Protein AF-A0A8S3X747-F1 (afdb_monomer_lite)

Organism: Parnassius apollo (NCBI:txid110799)

Foldseek 3Di:
DKEKEKEKQFAPVLFDPCLLVVLLVQLCVLLVHDSVPYHYHYDYNDQDADPNHRPAIAMEMEIEDADSCDPVSVVSSLVVVQVSCCPRRNHHSSRYHYHYHHDHQQVDDDPRHRRDDPDPDDDDDDDDDDDDDDDDDDDDDDDDDDDDPPPPDDDDPPPDQPQQRPAEEADAQDADADQDLCPCQNNQNHQEDAHAHYAHAAQDANSCQSHLNHAEYHHAHYAHAEYAPRSCHNPNNHNYDHHHNYNHDDDPRCPVVVVVVD

Structure (mmCIF, N/CA/C/O backbone):
data_AF-A0A8S3X747-F1
#
_entry.id   AF-A0A8S3X747-F1
#
loop_
_atom_site.group_PDB
_atom_site.id
_atom_site.type_symbol
_atom_site.label_atom_id
_atom_site.label_alt_id
_atom_site.label_comp_id
_atom_site.label_asym_id
_atom_site.label_entity_id
_atom_site.label_seq_id
_atom_site.pdbx_PDB_ins_code
_atom_site.Cartn_x
_atom_site.Cartn_y
_atom_site.Cartn_z
_atom_site.occupancy
_atom_site.B_iso_or_equiv
_atom_site.auth_seq_id
_atom_site.auth_comp_id
_atom_site.auth_asym_id
_atom_site.auth_atom_id
_atom_site.pdbx_PDB_model_num
ATOM 1 N N . MET A 1 1 ? 8.754 0.487 19.018 1.00 76.44 1 MET A N 1
ATOM 2 C CA . MET A 1 1 ? 7.842 1.566 18.594 1.00 76.44 1 MET A CA 1
ATOM 3 C C . MET A 1 1 ? 6.935 1.040 17.487 1.00 76.44 1 MET A C 1
ATOM 5 O O . MET A 1 1 ? 7.354 1.070 16.338 1.00 76.44 1 MET A O 1
ATOM 9 N N . PRO A 1 2 ? 5.777 0.450 17.819 1.00 90.44 2 PRO A N 1
ATOM 10 C CA . PRO A 1 2 ? 4.816 -0.006 16.817 1.00 90.44 2 PRO A CA 1
ATOM 11 C C . PRO A 1 2 ? 3.925 1.146 16.341 1.00 90.44 2 PRO A C 1
ATOM 13 O O . PRO A 1 2 ? 3.394 1.887 17.167 1.00 90.44 2 PRO A O 1
ATOM 16 N N . CYS A 1 3 ? 3.750 1.284 15.033 1.00 92.56 3 CYS A N 1
ATOM 17 C CA . CYS A 1 3 ? 2.867 2.262 14.413 1.00 92.56 3 CYS A CA 1
ATOM 18 C C . CYS A 1 3 ? 1.900 1.544 13.469 1.00 92.56 3 CYS A C 1
ATOM 20 O O . CYS A 1 3 ? 2.319 0.985 12.455 1.00 92.56 3 CYS A O 1
ATOM 22 N N . LEU A 1 4 ? 0.616 1.546 13.816 1.00 95.19 4 LEU A N 1
ATOM 23 C CA . LEU A 1 4 ? -0.458 1.033 12.978 1.00 95.19 4 LEU A CA 1
ATOM 24 C C . LEU A 1 4 ? -1.152 2.204 12.279 1.00 95.19 4 LEU A C 1
ATOM 26 O O . LEU A 1 4 ? -1.645 3.120 12.933 1.00 95.19 4 LEU A O 1
ATOM 30 N N . LYS A 1 5 ? -1.222 2.171 10.951 1.00 94.94 5 LYS A N 1
ATOM 31 C CA . LYS A 1 5 ? -2.007 3.128 10.160 1.00 94.94 5 LYS A CA 1
ATOM 32 C C . LYS A 1 5 ? -3.081 2.355 9.421 1.00 94.94 5 LYS A C 1
ATOM 34 O O . LYS A 1 5 ? -2.746 1.403 8.728 1.00 94.94 5 LYS A O 1
ATOM 39 N N . ILE A 1 6 ? -4.337 2.754 9.565 1.00 95.44 6 ILE A N 1
ATOM 40 C CA . ILE A 1 6 ? -5.499 2.146 8.918 1.00 95.44 6 ILE A CA 1
ATOM 41 C C . ILE A 1 6 ? -6.175 3.219 8.072 1.00 95.44 6 ILE A C 1
ATOM 43 O O . ILE A 1 6 ? -6.507 4.298 8.562 1.00 95.44 6 ILE A O 1
ATOM 47 N N . LEU A 1 7 ? -6.401 2.913 6.804 1.00 93.81 7 LEU A N 1
ATOM 48 C CA . LEU A 1 7 ? -7.195 3.713 5.883 1.00 93.81 7 LEU A CA 1
ATOM 49 C C . LEU A 1 7 ? -8.417 2.885 5.511 1.00 93.81 7 LEU A C 1
ATOM 51 O O . LEU A 1 7 ? -8.269 1.731 5.116 1.00 93.81 7 LEU A O 1
ATOM 55 N N . THR A 1 8 ? -9.609 3.452 5.638 1.00 95.31 8 THR A N 1
ATOM 56 C CA . THR A 1 8 ? -10.861 2.760 5.326 1.00 95.31 8 THR A CA 1
ATOM 57 C C . THR A 1 8 ? -11.831 3.685 4.603 1.00 95.31 8 THR A C 1
ATOM 59 O O . THR A 1 8 ? -11.863 4.889 4.865 1.00 95.31 8 THR A O 1
ATOM 62 N N . ASN A 1 9 ? -12.621 3.129 3.684 1.00 92.50 9 ASN A N 1
ATOM 63 C CA . ASN A 1 9 ? -13.738 3.848 3.064 1.00 92.50 9 ASN A CA 1
ATOM 64 C C . ASN A 1 9 ? -14.964 3.954 3.989 1.00 92.50 9 ASN A C 1
ATOM 66 O O . ASN A 1 9 ? -15.927 4.635 3.644 1.00 92.50 9 ASN A O 1
ATOM 70 N N . ILE A 1 10 ? -14.920 3.322 5.166 1.00 95.81 10 ILE A N 1
ATOM 71 C CA . ILE A 1 10 ? -15.946 3.472 6.199 1.00 95.81 10 ILE A CA 1
ATOM 72 C C . ILE A 1 10 ? -16.010 4.937 6.668 1.00 95.81 10 ILE A C 1
ATOM 74 O O . ILE A 1 10 ? -14.960 5.528 6.956 1.00 95.81 10 ILE A O 1
ATOM 78 N N . PRO A 1 11 ? -17.212 5.535 6.777 1.00 94.19 11 PRO A N 1
ATOM 79 C CA . PRO A 1 11 ? -17.365 6.895 7.277 1.00 94.19 11 PRO A CA 1
ATOM 80 C C . PRO A 1 11 ? -16.807 7.062 8.686 1.00 94.19 11 PRO A C 1
ATOM 82 O O . PRO A 1 11 ? -17.045 6.217 9.550 1.00 94.19 11 PRO A O 1
ATOM 85 N N . LYS A 1 12 ? -16.131 8.182 8.973 1.00 93.56 12 LYS A N 1
ATOM 86 C CA . LYS A 1 12 ? -15.576 8.438 10.319 1.00 93.56 12 LYS A CA 1
ATOM 87 C C . LYS A 1 12 ? -16.621 8.369 11.432 1.00 93.56 12 LYS A C 1
ATOM 89 O O . LYS A 1 12 ? -16.283 7.994 12.547 1.00 93.56 12 LYS A O 1
ATOM 94 N N . SER A 1 13 ? -17.876 8.705 11.137 1.00 94.25 13 SER A N 1
ATOM 95 C CA . SER A 1 13 ? -18.991 8.622 12.089 1.00 94.25 13 SER A CA 1
ATOM 96 C C . SER A 1 13 ? -19.340 7.192 12.515 1.00 94.25 13 SER A C 1
ATOM 98 O O . SER A 1 13 ? -19.932 7.016 13.575 1.00 94.25 13 SER A O 1
ATOM 100 N N . GLN A 1 14 ? -18.979 6.187 11.713 1.00 95.69 14 GLN A N 1
ATOM 101 C CA . GLN A 1 14 ? -19.216 4.769 11.997 1.00 95.69 14 GLN A CA 1
ATOM 102 C C . GLN A 1 14 ? -18.034 4.103 12.711 1.00 95.69 14 GLN A C 1
ATOM 104 O O . GLN A 1 14 ? -18.151 2.962 13.144 1.00 95.69 14 GLN A O 1
ATOM 109 N N . ILE A 1 15 ? -16.900 4.796 12.846 1.00 96.56 15 ILE A N 1
ATOM 110 C CA . ILE A 1 15 ? -15.728 4.275 13.551 1.00 96.56 15 ILE A CA 1
ATOM 111 C C . ILE A 1 15 ? -15.918 4.529 15.057 1.00 96.56 15 ILE A C 1
ATOM 113 O O . ILE A 1 15 ? -16.051 5.691 15.457 1.00 96.56 15 ILE A O 1
ATOM 117 N N . PRO A 1 16 ? -15.920 3.487 15.910 1.00 96.31 16 PRO A N 1
ATOM 118 C CA . PRO A 1 16 ? -16.062 3.654 17.354 1.00 96.31 16 P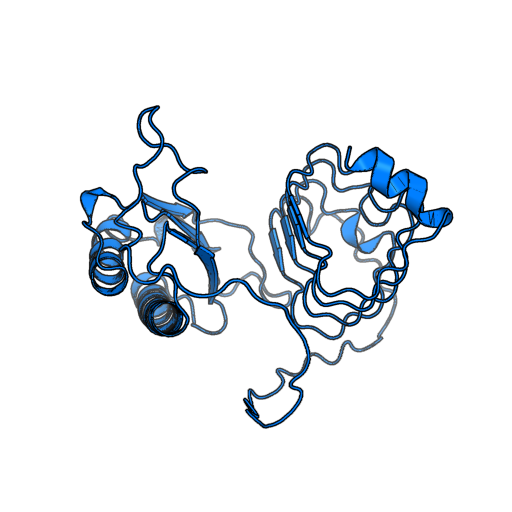RO A CA 1
ATOM 119 C C . PRO A 1 16 ? -14.976 4.558 17.950 1.00 96.31 16 PRO A C 1
ATOM 121 O O . PRO A 1 16 ? -13.809 4.497 17.562 1.00 96.31 16 PRO A O 1
ATOM 124 N N . ARG A 1 17 ? -15.337 5.387 18.939 1.00 93.50 17 ARG A N 1
ATOM 125 C CA . ARG A 1 17 ? -14.368 6.286 19.600 1.00 93.50 17 ARG A CA 1
ATOM 126 C C . ARG A 1 17 ? -13.295 5.522 20.379 1.00 93.50 17 ARG A C 1
ATOM 128 O O . ARG A 1 17 ? -12.169 5.991 20.460 1.00 93.50 17 ARG A O 1
ATOM 135 N N . ASP A 1 18 ? -13.648 4.350 20.898 1.00 95.44 18 ASP A N 1
ATOM 136 C CA . ASP A 1 18 ? -12.782 3.437 21.650 1.00 95.44 18 ASP A CA 1
ATOM 137 C C . ASP A 1 18 ? -12.061 2.413 20.750 1.00 95.44 18 ASP A C 1
ATOM 139 O O . ASP A 1 18 ? -11.434 1.474 21.240 1.00 95.44 18 ASP A O 1
ATOM 143 N N . PHE A 1 19 ? -12.129 2.574 19.421 1.00 95.75 19 PHE A N 1
ATOM 144 C CA . PHE A 1 19 ? -11.535 1.644 18.456 1.00 95.75 19 PHE A CA 1
ATOM 145 C C . PHE A 1 19 ? -10.038 1.422 18.715 1.00 95.75 19 PHE A C 1
ATOM 147 O O . PHE A 1 19 ? -9.549 0.291 18.697 1.00 95.75 19 PHE A O 1
ATOM 154 N N . VAL A 1 20 ? -9.306 2.506 18.988 1.00 93.44 20 VAL A N 1
ATOM 155 C CA . VAL A 1 20 ? -7.865 2.450 19.266 1.00 93.44 20 VAL A CA 1
ATOM 156 C C . VAL A 1 20 ? -7.581 1.771 20.609 1.00 93.44 20 VAL A C 1
ATOM 158 O O . VAL A 1 20 ? -6.669 0.949 20.695 1.00 93.44 20 VAL A O 1
ATOM 161 N N . ASP A 1 21 ? -8.395 2.051 21.626 1.00 92.94 21 ASP A N 1
ATOM 162 C CA . ASP A 1 21 ? -8.243 1.477 22.966 1.00 92.94 21 ASP A CA 1
ATOM 163 C C . ASP A 1 21 ? -8.464 -0.042 22.964 1.00 92.94 21 ASP A C 1
ATOM 165 O O . ASP A 1 21 ? -7.835 -0.768 23.729 1.00 92.94 21 ASP A O 1
ATOM 169 N N . LYS A 1 22 ? -9.304 -0.548 22.053 1.00 95.62 22 LYS A N 1
ATOM 170 C CA . LYS A 1 22 ? -9.536 -1.988 21.877 1.00 95.62 22 LYS A CA 1
ATOM 171 C C . LYS A 1 22 ? -8.450 -2.689 21.058 1.00 95.62 22 LYS A C 1
ATOM 173 O O . LYS A 1 22 ? -8.128 -3.844 21.339 1.00 95.62 22 LYS A O 1
ATOM 178 N N . ILE A 1 23 ? -7.890 -2.031 20.038 1.00 95.50 23 ILE A N 1
ATOM 179 C CA . ILE A 1 23 ? -6.948 -2.676 19.106 1.00 95.50 23 ILE A CA 1
ATOM 180 C C . ILE A 1 23 ? -5.517 -2.746 19.654 1.00 95.50 23 ILE A C 1
ATOM 182 O O . ILE A 1 23 ? -4.780 -3.688 19.355 1.00 95.50 23 ILE A O 1
ATOM 186 N N . ILE A 1 24 ? -5.110 -1.765 20.469 1.00 94.25 24 ILE A N 1
ATOM 187 C CA . ILE A 1 24 ? -3.753 -1.699 21.027 1.00 94.25 24 ILE A CA 1
ATOM 188 C C . ILE A 1 24 ? -3.434 -2.915 21.917 1.00 94.25 24 ILE A C 1
ATOM 190 O O . ILE A 1 24 ? -2.390 -3.527 21.674 1.00 94.25 24 ILE A O 1
ATOM 194 N N . PRO A 1 25 ? -4.292 -3.338 22.869 1.00 94.56 25 PRO A N 1
ATOM 195 C CA . PRO A 1 25 ? -4.022 -4.508 23.709 1.00 94.56 25 PRO A CA 1
ATOM 196 C C . PRO A 1 25 ? -3.824 -5.805 22.909 1.00 94.56 25 PRO A C 1
ATOM 198 O O . PRO A 1 25 ? -2.932 -6.602 23.219 1.00 94.56 25 PRO A O 1
ATOM 201 N N . LEU A 1 26 ? -4.601 -5.996 21.832 1.00 94.19 26 LEU A N 1
ATOM 202 C CA . LEU A 1 26 ? -4.471 -7.150 20.931 1.00 94.19 26 LEU A CA 1
ATOM 203 C C . LEU A 1 26 ? -3.070 -7.202 20.310 1.00 94.19 26 LEU A C 1
ATOM 205 O O . LEU A 1 26 ? -2.392 -8.232 20.353 1.00 94.19 26 LEU A O 1
ATOM 209 N N . LEU A 1 27 ? -2.597 -6.071 19.783 1.00 93.69 27 LEU A N 1
ATOM 210 C CA . LEU A 1 27 ? -1.287 -5.988 19.141 1.00 93.69 27 LEU A CA 1
ATOM 211 C C . LEU A 1 27 ? -0.128 -6.006 20.138 1.00 93.69 27 LEU A C 1
ATOM 213 O O . LEU A 1 27 ? 0.913 -6.599 19.848 1.00 93.69 27 LEU A O 1
ATOM 217 N N . ALA A 1 28 ? -0.291 -5.388 21.307 1.00 93.25 28 ALA A N 1
ATOM 218 C CA . ALA A 1 28 ? 0.708 -5.360 22.372 1.00 93.25 28 ALA A CA 1
ATOM 219 C C . ALA A 1 28 ? 1.074 -6.769 22.843 1.00 93.25 28 ALA A C 1
ATOM 221 O O . ALA A 1 28 ? 2.261 -7.082 22.990 1.00 93.25 28 ALA A O 1
ATOM 222 N N . LYS A 1 29 ? 0.068 -7.643 22.973 1.00 93.06 29 LYS A N 1
ATOM 223 C CA . LYS A 1 29 ? 0.251 -9.051 23.331 1.00 93.06 29 LYS A CA 1
ATOM 224 C C . LYS A 1 29 ? 1.087 -9.809 22.299 1.00 93.06 29 LYS A C 1
ATOM 226 O O . LYS A 1 29 ? 2.018 -10.518 22.678 1.00 93.06 29 LYS A O 1
ATOM 231 N N . VAL A 1 30 ? 0.789 -9.653 21.006 1.00 90.44 30 VAL A N 1
ATOM 232 C CA . VAL A 1 30 ? 1.485 -10.399 19.941 1.00 90.44 30 VAL A CA 1
ATOM 233 C C . VAL A 1 30 ? 2.892 -9.854 19.697 1.00 90.44 30 VAL A C 1
ATOM 235 O O . VAL A 1 30 ? 3.848 -10.620 19.608 1.00 90.44 30 VAL A O 1
ATOM 238 N N . LEU A 1 31 ? 3.045 -8.529 19.661 1.00 89.88 31 LEU A N 1
ATOM 239 C CA . LEU A 1 31 ? 4.336 -7.874 19.445 1.00 89.88 31 LEU A CA 1
ATOM 240 C C . LEU A 1 31 ? 5.233 -7.868 20.686 1.00 89.88 31 LEU A C 1
ATOM 242 O O . LEU A 1 31 ? 6.380 -7.428 20.577 1.00 89.88 31 LEU A O 1
ATOM 246 N N . LYS A 1 32 ? 4.731 -8.312 21.847 1.00 93.06 32 LYS A N 1
ATOM 247 C CA . LYS A 1 32 ? 5.435 -8.308 23.141 1.00 93.06 32 LYS A CA 1
ATOM 248 C C . LYS A 1 32 ? 6.021 -6.929 23.462 1.00 93.06 32 LYS A C 1
ATOM 250 O O . LYS A 1 32 ? 7.197 -6.796 23.799 1.00 93.06 32 LYS A O 1
ATOM 255 N N . LYS A 1 33 ? 5.214 -5.882 23.279 1.00 89.00 33 LYS A N 1
ATOM 256 C CA . LYS A 1 33 ? 5.615 -4.479 23.469 1.00 89.00 33 LYS A CA 1
ATOM 257 C C . LYS A 1 33 ? 4.607 -3.766 24.366 1.00 89.00 33 LYS A C 1
ATOM 259 O O . LYS A 1 33 ? 3.420 -4.053 24.261 1.00 89.00 33 LYS A O 1
ATOM 264 N N . PRO A 1 34 ? 5.054 -2.830 25.218 1.00 87.31 34 PRO A N 1
ATOM 265 C CA . PRO A 1 34 ? 4.155 -2.116 26.116 1.00 87.31 34 PRO A CA 1
ATOM 266 C C . PRO A 1 34 ? 3.200 -1.209 25.329 1.00 87.31 34 PRO A C 1
ATOM 268 O O . PRO A 1 34 ? 3.610 -0.541 24.374 1.00 87.31 34 PRO A O 1
ATOM 271 N N . GLU A 1 35 ? 1.937 -1.171 25.754 1.00 90.50 35 GLU A N 1
ATOM 272 C CA . GLU A 1 35 ? 0.839 -0.455 25.084 1.00 90.50 35 GLU A CA 1
ATOM 273 C C . GLU A 1 35 ? 1.135 1.040 24.904 1.00 90.50 35 GLU A C 1
ATOM 275 O O . GLU A 1 35 ? 0.943 1.595 23.826 1.00 90.50 35 GLU A O 1
ATOM 280 N N . ASN A 1 36 ? 1.752 1.677 25.902 1.00 84.25 36 ASN A N 1
ATOM 281 C CA . ASN A 1 36 ? 2.133 3.095 25.864 1.00 84.25 36 ASN A CA 1
ATOM 282 C C . ASN A 1 36 ? 3.207 3.454 24.806 1.00 84.25 36 ASN A C 1
ATOM 284 O O . ASN A 1 36 ? 3.582 4.623 24.652 1.00 84.25 36 ASN A O 1
ATOM 288 N N . LYS A 1 37 ? 3.759 2.470 24.084 1.00 82.94 37 LYS A N 1
ATOM 289 C CA . LYS A 1 37 ? 4.686 2.689 22.962 1.00 82.94 37 LYS A CA 1
ATOM 290 C C . LYS A 1 37 ? 4.016 2.567 21.596 1.00 82.94 37 LYS A C 1
ATOM 292 O O . LYS A 1 37 ? 4.715 2.808 20.608 1.00 82.94 37 LYS A O 1
ATOM 297 N N . PHE A 1 38 ? 2.737 2.204 21.540 1.00 88.56 38 PHE A N 1
ATOM 298 C CA . PHE A 1 38 ? 1.975 2.112 20.304 1.00 88.56 38 PHE A CA 1
ATOM 299 C C . PHE A 1 38 ? 1.500 3.482 19.836 1.00 88.56 38 PHE A C 1
ATOM 301 O O . PHE A 1 38 ? 1.099 4.331 20.628 1.00 88.56 38 PHE A O 1
ATOM 308 N N . THR A 1 39 ? 1.509 3.656 18.522 1.00 87.88 39 THR A N 1
ATOM 309 C CA . THR A 1 39 ? 0.773 4.712 17.838 1.00 87.88 39 THR A CA 1
ATOM 310 C C . THR A 1 39 ? -0.202 4.033 16.889 1.00 87.88 39 THR A C 1
ATOM 312 O O . THR A 1 39 ? 0.195 3.162 16.118 1.00 87.88 39 THR A O 1
ATOM 315 N N . CYS A 1 40 ? -1.471 4.421 16.933 1.00 93.12 40 CYS A N 1
ATOM 316 C CA . CYS A 1 40 ? -2.475 3.951 15.991 1.00 93.12 40 CYS A CA 1
ATOM 317 C C . CYS A 1 40 ? -3.179 5.155 15.374 1.00 93.12 40 CYS A C 1
ATOM 319 O O . CYS A 1 40 ? -3.608 6.058 16.089 1.00 93.12 40 CYS A O 1
ATOM 321 N N . VAL A 1 41 ? -3.299 5.165 14.051 1.00 91.25 41 VAL A N 1
ATOM 322 C CA . VAL A 1 41 ? -4.053 6.173 13.307 1.00 91.25 41 VAL A CA 1
ATOM 323 C C . VAL A 1 41 ? -5.042 5.447 12.418 1.00 91.25 41 VAL A C 1
ATOM 325 O O . VAL A 1 41 ? -4.639 4.637 11.589 1.00 91.25 41 VAL A O 1
ATOM 328 N N . ILE A 1 42 ? -6.326 5.762 12.559 1.00 94.81 42 ILE A N 1
ATOM 329 C CA . ILE A 1 42 ? -7.369 5.301 11.646 1.00 94.81 42 ILE A CA 1
ATOM 330 C C . ILE A 1 42 ? -7.983 6.500 10.925 1.00 94.81 42 ILE A C 1
ATOM 332 O O . ILE A 1 42 ? -8.367 7.489 11.544 1.00 94.81 42 ILE A O 1
ATOM 336 N N . SER A 1 43 ? -8.043 6.424 9.598 1.00 93.38 43 SER A N 1
ATOM 337 C CA . SER A 1 43 ? -8.674 7.427 8.743 1.00 93.38 43 SER A CA 1
ATOM 338 C C . SER A 1 43 ? -9.864 6.804 8.027 1.00 93.38 43 SER A C 1
ATOM 340 O O . SER A 1 43 ? -9.686 5.970 7.140 1.00 93.38 43 SER A O 1
ATOM 342 N N . GLY A 1 44 ? -11.069 7.213 8.421 1.00 92.62 44 GLY A N 1
ATOM 343 C CA . GLY A 1 44 ? -12.289 6.960 7.656 1.00 92.62 44 GLY A CA 1
ATOM 344 C C . GLY A 1 44 ? -12.465 7.936 6.494 1.00 92.62 44 GLY A C 1
ATOM 345 O O . GLY A 1 44 ? -11.656 8.852 6.316 1.00 92.62 44 GLY A O 1
ATOM 346 N N . ASP A 1 45 ? -13.541 7.742 5.733 1.00 91.25 45 ASP A N 1
ATOM 347 C CA . ASP A 1 45 ? -13.894 8.526 4.540 1.00 91.25 45 ASP A CA 1
ATOM 348 C C . ASP A 1 45 ? -12.803 8.507 3.449 1.00 91.25 45 ASP A C 1
ATOM 350 O O . ASP A 1 45 ? -12.677 9.434 2.643 1.00 91.25 45 ASP A O 1
ATOM 354 N N . CYS A 1 46 ? -11.968 7.464 3.423 1.00 88.12 46 CYS A N 1
ATOM 355 C CA . CYS A 1 46 ? -10.933 7.332 2.408 1.00 88.12 46 CYS A CA 1
ATOM 356 C C . CYS A 1 46 ? -11.532 6.844 1.084 1.00 88.12 46 CYS A C 1
ATOM 358 O O . CYS A 1 46 ? -12.337 5.917 1.043 1.00 88.12 46 CYS A O 1
ATOM 360 N N . TYR A 1 47 ? -11.061 7.404 -0.028 1.00 84.19 47 TYR A N 1
ATOM 361 C CA . TYR A 1 47 ? -11.366 6.865 -1.352 1.00 84.19 47 TYR A CA 1
ATOM 362 C C . TYR A 1 47 ? -10.505 5.627 -1.607 1.00 84.19 47 TYR A C 1
ATOM 364 O O . TYR A 1 47 ? -9.349 5.743 -2.013 1.00 84.19 47 TYR A O 1
ATOM 372 N N . ILE A 1 48 ? -11.070 4.449 -1.341 1.00 82.50 48 ILE A N 1
ATOM 373 C CA . ILE A 1 48 ? -10.425 3.151 -1.555 1.00 82.50 48 ILE A CA 1
ATOM 374 C C . ILE A 1 48 ? -11.318 2.307 -2.463 1.00 82.50 48 ILE A C 1
ATOM 376 O O . ILE A 1 48 ? -12.538 2.287 -2.309 1.00 82.50 48 ILE A O 1
ATOM 380 N N . SER A 1 49 ? -10.703 1.620 -3.421 1.00 79.00 49 SER A N 1
ATOM 381 C CA . SER A 1 49 ? -11.366 0.670 -4.309 1.00 79.00 49 SER A CA 1
ATOM 382 C C . SER A 1 49 ? -10.637 -0.665 -4.243 1.00 79.00 49 SER A C 1
ATOM 384 O O . SER A 1 49 ? -9.408 -0.707 -4.264 1.00 79.00 49 SER A O 1
ATOM 386 N N . PHE A 1 50 ? -11.403 -1.746 -4.149 1.00 77.75 50 PHE A N 1
ATOM 387 C CA . PHE A 1 50 ? -10.903 -3.115 -4.188 1.00 77.75 50 PHE A CA 1
ATOM 388 C C . PHE A 1 50 ? -11.445 -3.761 -5.454 1.00 77.75 50 PHE A C 1
ATOM 390 O O . PHE A 1 50 ? -12.661 -3.863 -5.611 1.00 77.75 50 PHE A O 1
ATOM 397 N N . ALA A 1 51 ? -10.547 -4.169 -6.355 1.00 76.69 51 ALA A N 1
ATOM 398 C CA . ALA A 1 51 ? -10.905 -4.753 -7.650 1.00 76.69 51 ALA A CA 1
ATOM 399 C C . ALA A 1 51 ? -11.909 -3.899 -8.463 1.00 76.69 51 ALA A C 1
ATOM 401 O O . ALA A 1 51 ? -12.814 -4.429 -9.098 1.00 76.69 51 ALA A O 1
ATOM 402 N N . GLY A 1 52 ? -11.776 -2.568 -8.415 1.00 74.88 52 GLY A N 1
ATOM 403 C CA . GLY A 1 52 ? -12.669 -1.637 -9.118 1.00 74.88 52 GLY A CA 1
ATOM 404 C C . GLY A 1 52 ? -13.942 -1.261 -8.350 1.00 74.88 52 GLY A C 1
ATOM 405 O O . GLY A 1 52 ? -14.580 -0.275 -8.706 1.00 74.88 52 GLY A O 1
ATOM 406 N N . GLU A 1 53 ? -14.264 -1.945 -7.249 1.00 82.25 53 GLU A N 1
ATOM 407 C CA . GLU A 1 53 ? -15.454 -1.690 -6.433 1.00 82.25 53 GLU A CA 1
ATOM 408 C C . GLU A 1 53 ? -15.128 -0.882 -5.163 1.00 82.25 53 GLU A C 1
ATOM 410 O O . GLU A 1 53 ? -14.343 -1.317 -4.311 1.00 82.25 53 GLU A O 1
ATOM 415 N N . SER A 1 54 ? -15.776 0.274 -4.995 1.00 80.00 54 SER A N 1
ATOM 416 C CA . SER A 1 54 ? -15.495 1.240 -3.919 1.00 80.00 54 SER A CA 1
ATOM 417 C C . SER A 1 54 ? -16.619 1.423 -2.897 1.00 80.00 54 SER A C 1
ATOM 419 O O . SER A 1 54 ? -16.373 2.023 -1.849 1.00 80.00 54 SER A O 1
ATOM 421 N N . LYS A 1 55 ? -17.834 0.911 -3.148 1.00 85.81 55 LYS A N 1
ATOM 422 C CA . LYS A 1 55 ? -18.978 1.105 -2.237 1.00 85.81 55 LYS A CA 1
ATOM 423 C C . LYS A 1 55 ? -18.954 0.155 -1.047 1.00 85.81 55 LYS A C 1
ATOM 425 O O . LYS A 1 55 ? -19.407 0.510 0.034 1.00 85.81 55 LYS A O 1
ATOM 430 N N . SER A 1 56 ? -18.445 -1.058 -1.246 1.00 91.62 56 SER A N 1
ATOM 431 C CA . SER A 1 56 ? -18.383 -2.060 -0.180 1.00 91.62 56 SER A CA 1
ATOM 432 C C . SER A 1 56 ? -17.268 -1.733 0.826 1.00 91.62 56 SER A C 1
ATOM 434 O O . SER A 1 56 ? -16.182 -1.332 0.384 1.00 91.62 56 SER A O 1
ATOM 436 N N . PRO A 1 57 ? -17.481 -1.951 2.140 1.00 94.62 57 PRO A N 1
ATOM 437 C CA . PRO A 1 57 ? -16.469 -1.777 3.181 1.00 94.62 57 PRO A CA 1
ATOM 438 C C . PRO A 1 57 ? -15.118 -2.374 2.801 1.00 94.62 57 PRO A C 1
ATOM 440 O O . PRO A 1 57 ? -15.031 -3.524 2.371 1.00 94.62 57 PRO A O 1
ATOM 443 N N . GLY A 1 58 ? -14.061 -1.584 2.923 1.00 93.00 58 GLY A N 1
ATOM 444 C CA . GLY A 1 58 ? -12.711 -2.005 2.596 1.00 93.00 58 GLY A CA 1
ATOM 445 C C . GLY A 1 58 ? -11.681 -1.156 3.317 1.00 93.00 58 GLY A C 1
ATOM 446 O O . GLY A 1 58 ? -11.849 0.056 3.467 1.00 93.00 58 GLY A O 1
ATOM 447 N N . ALA A 1 59 ? -10.599 -1.794 3.753 1.00 93.75 59 ALA A N 1
ATOM 448 C CA . ALA A 1 59 ? -9.543 -1.113 4.480 1.00 93.75 59 ALA A CA 1
ATOM 449 C C . ALA A 1 59 ? -8.148 -1.615 4.113 1.00 93.75 59 ALA A C 1
ATOM 451 O O . ALA A 1 59 ? -7.916 -2.791 3.844 1.00 93.75 59 ALA A O 1
ATOM 452 N N . THR A 1 60 ? -7.183 -0.708 4.147 1.00 93.44 60 THR A N 1
ATOM 453 C CA . THR A 1 60 ? -5.763 -1.031 4.028 1.00 93.44 60 THR A CA 1
ATOM 454 C C . THR A 1 60 ? -5.058 -0.590 5.294 1.00 93.44 60 THR A C 1
ATOM 456 O O . THR A 1 60 ? -5.294 0.519 5.775 1.00 93.44 60 THR A O 1
ATOM 459 N N . ALA A 1 61 ? -4.172 -1.422 5.817 1.00 93.44 61 ALA A N 1
ATOM 460 C CA . ALA A 1 61 ? -3.402 -1.135 7.006 1.00 93.44 61 ALA A CA 1
ATOM 461 C C . ALA A 1 61 ? -1.904 -1.351 6.781 1.00 93.44 61 ALA A C 1
ATOM 463 O O . ALA A 1 61 ? -1.475 -2.256 6.063 1.00 93.44 61 ALA A O 1
ATOM 464 N N . THR A 1 62 ? -1.094 -0.532 7.443 1.00 92.31 62 THR A N 1
ATOM 465 C CA . THR A 1 62 ? 0.353 -0.724 7.547 1.00 92.31 62 THR A CA 1
ATOM 466 C C . THR A 1 62 ? 0.743 -0.819 9.009 1.00 92.31 62 THR A C 1
ATOM 468 O O . THR A 1 62 ? 0.404 0.078 9.784 1.00 92.31 62 THR A O 1
ATOM 471 N N . LEU A 1 63 ? 1.479 -1.867 9.372 1.00 91.19 63 LEU A N 1
ATOM 472 C CA . LEU A 1 63 ? 2.066 -2.024 10.695 1.00 91.19 63 LEU A CA 1
ATOM 473 C C . LEU A 1 63 ? 3.587 -1.916 10.604 1.00 91.19 63 LEU A C 1
ATOM 475 O O . LEU A 1 63 ? 4.262 -2.797 10.076 1.00 91.19 63 LEU A O 1
ATOM 479 N N . GLU A 1 64 ? 4.113 -0.824 11.137 1.00 89.75 64 GLU A N 1
ATOM 480 C CA . GLU A 1 64 ? 5.540 -0.544 11.250 1.00 89.75 64 GLU A CA 1
ATOM 481 C C . GLU A 1 64 ? 6.008 -0.886 12.668 1.00 89.75 64 GLU A C 1
ATOM 483 O O . GLU A 1 64 ? 5.368 -0.491 13.641 1.00 89.75 64 GLU A O 1
ATOM 488 N N . SER A 1 65 ? 7.106 -1.620 12.831 1.00 87.00 65 SER A N 1
A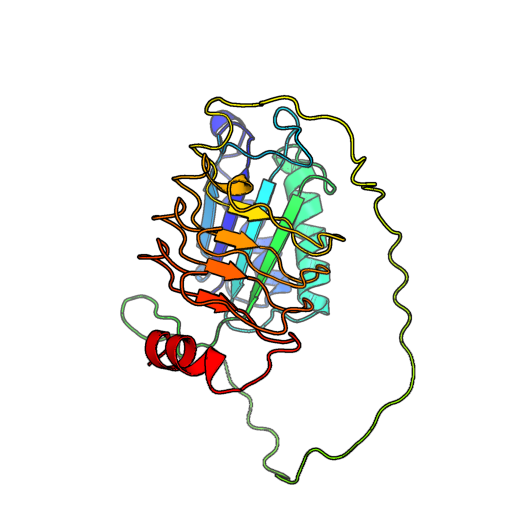TOM 489 C CA . SER A 1 65 ? 7.621 -1.966 14.161 1.00 87.00 65 SER A CA 1
ATOM 490 C C . SER A 1 65 ? 9.114 -2.254 14.109 1.00 87.00 65 SER A C 1
ATOM 492 O O . SER A 1 65 ? 9.592 -2.820 13.140 1.00 87.00 65 SER A O 1
ATOM 494 N N . ILE A 1 66 ? 9.847 -1.891 15.163 1.00 82.12 66 ILE A N 1
ATOM 495 C CA . ILE A 1 66 ? 11.262 -2.274 15.313 1.00 82.12 66 ILE A CA 1
ATOM 496 C C . ILE A 1 66 ? 11.334 -3.694 15.873 1.00 82.12 66 ILE A C 1
ATOM 498 O O . ILE A 1 66 ? 11.104 -3.854 17.077 1.00 82.12 66 ILE A O 1
ATOM 502 N N . GLY A 1 67 ? 11.593 -4.700 15.043 1.00 80.25 67 GLY A N 1
ATOM 503 C CA . GLY A 1 67 ? 11.609 -6.107 15.436 1.00 80.25 67 GLY A CA 1
ATOM 504 C C . GLY A 1 67 ? 10.233 -6.663 15.826 1.00 80.25 67 GLY A C 1
ATOM 505 O O . GLY A 1 67 ? 9.235 -5.939 15.948 1.00 80.25 67 GLY A O 1
ATOM 506 N N . ASN A 1 68 ? 10.191 -7.969 16.095 1.00 83.12 68 ASN A N 1
ATOM 507 C CA . ASN A 1 68 ? 8.983 -8.743 16.423 1.00 83.12 68 ASN A CA 1
ATOM 508 C C . ASN A 1 68 ? 7.927 -8.762 15.297 1.00 83.12 68 ASN A C 1
ATOM 510 O O . ASN A 1 68 ? 6.737 -8.864 15.576 1.00 83.12 68 ASN A O 1
ATOM 514 N N . LEU A 1 69 ? 8.358 -8.665 14.034 1.00 81.81 69 LEU A N 1
ATOM 515 C CA . LEU A 1 69 ? 7.526 -8.828 12.832 1.00 81.81 69 LEU A CA 1
ATOM 516 C C . LEU A 1 69 ? 7.995 -10.023 11.982 1.00 81.81 69 LEU A C 1
ATOM 518 O O . LEU A 1 69 ? 8.300 -9.894 10.795 1.00 81.81 69 LEU A O 1
ATOM 522 N N . GLY A 1 70 ? 8.071 -11.201 12.606 1.00 74.81 70 GLY A N 1
ATOM 523 C CA . GLY A 1 70 ? 8.402 -12.459 11.938 1.00 74.81 70 GLY A CA 1
ATOM 524 C C . GLY A 1 70 ? 7.195 -13.109 11.241 1.00 74.81 70 GLY A C 1
ATOM 525 O O . GLY A 1 70 ? 6.056 -12.682 11.429 1.00 74.81 70 GLY A O 1
ATOM 526 N N . PRO A 1 71 ? 7.397 -14.167 10.430 1.00 69.56 71 PRO A N 1
ATOM 527 C CA . PRO A 1 71 ? 6.309 -14.836 9.708 1.00 69.56 71 PRO A CA 1
ATOM 528 C C . PRO A 1 71 ? 5.166 -15.340 10.606 1.00 69.56 71 PRO A C 1
ATOM 530 O O . PRO A 1 71 ? 3.999 -15.260 10.222 1.00 69.56 71 PRO A O 1
ATOM 533 N N . ASN A 1 72 ? 5.490 -15.832 11.806 1.00 78.69 72 ASN A N 1
ATOM 534 C CA . ASN A 1 72 ? 4.504 -16.343 12.759 1.00 78.69 72 ASN A CA 1
ATOM 535 C C . ASN A 1 72 ? 3.713 -15.204 13.407 1.00 78.69 72 ASN A C 1
ATOM 537 O O . ASN A 1 72 ? 2.483 -15.246 13.426 1.00 78.69 72 ASN A O 1
ATOM 541 N N . GLU A 1 73 ? 4.405 -14.168 13.882 1.00 85.25 73 GLU A N 1
ATOM 542 C CA . GLU A 1 73 ? 3.792 -12.971 14.454 1.00 85.25 73 GLU A CA 1
ATOM 543 C C . GLU A 1 73 ? 2.888 -12.296 13.420 1.00 85.25 73 GLU A C 1
ATOM 545 O O . GLU A 1 73 ? 1.727 -12.021 13.710 1.00 85.25 73 GLU A O 1
ATOM 550 N N . ASN A 1 74 ? 3.371 -12.126 12.186 1.00 82.56 74 ASN A N 1
ATOM 551 C CA . ASN A 1 74 ? 2.616 -11.524 11.088 1.00 82.56 74 ASN A CA 1
ATOM 552 C C . ASN A 1 74 ? 1.332 -12.307 10.786 1.00 82.56 74 ASN A C 1
ATOM 554 O O . ASN A 1 74 ? 0.285 -11.701 10.572 1.00 82.56 74 ASN A O 1
ATOM 558 N N . ARG A 1 75 ? 1.374 -13.646 10.816 1.00 81.00 75 ARG A N 1
ATOM 559 C CA . ARG A 1 75 ? 0.183 -14.489 10.625 1.00 81.00 75 ARG A CA 1
ATOM 560 C C . ARG A 1 75 ? -0.850 -14.280 11.733 1.00 81.00 75 ARG A C 1
ATOM 562 O O . ARG A 1 75 ? -2.037 -14.165 11.434 1.00 81.00 75 ARG A O 1
ATOM 569 N N . VAL A 1 76 ? -0.413 -14.247 12.993 1.00 89.19 76 VAL A N 1
ATOM 570 C CA . VAL A 1 76 ? -1.309 -14.031 14.142 1.00 89.19 76 VAL A CA 1
ATOM 571 C C . VAL A 1 76 ? -1.901 -12.624 14.088 1.00 89.19 76 VAL A C 1
ATOM 573 O O . VAL A 1 76 ? -3.114 -12.479 14.172 1.00 89.19 76 VAL A O 1
ATOM 576 N N . ILE A 1 77 ? -1.072 -11.603 13.853 1.00 91.88 77 ILE A N 1
ATOM 577 C CA . ILE A 1 77 ? -1.512 -10.208 13.742 1.00 91.88 77 ILE A CA 1
ATOM 578 C C . ILE A 1 77 ? -2.510 -10.034 12.596 1.00 91.88 77 ILE A C 1
ATOM 580 O O . ILE A 1 77 ? -3.538 -9.393 12.785 1.00 91.88 77 ILE A O 1
ATOM 584 N N . ALA A 1 78 ? -2.234 -10.606 11.420 1.00 89.00 78 ALA A N 1
ATOM 585 C CA . ALA A 1 78 ? -3.136 -10.508 10.277 1.00 89.00 78 ALA A CA 1
ATOM 586 C C . ALA A 1 78 ? -4.507 -11.113 10.589 1.00 89.00 78 ALA A C 1
ATOM 588 O O . ALA A 1 78 ? -5.522 -10.503 10.259 1.00 89.00 78 ALA A O 1
ATOM 589 N N . LYS A 1 79 ? -4.545 -12.269 11.263 1.00 89.44 79 LYS A N 1
ATOM 590 C CA . LYS A 1 79 ? -5.798 -12.897 11.687 1.00 89.44 79 LYS A CA 1
ATOM 591 C C . LYS A 1 79 ? -6.551 -12.021 12.694 1.00 89.44 79 LYS A C 1
ATOM 593 O O . LYS A 1 79 ? -7.682 -11.646 12.424 1.00 89.44 79 LYS A O 1
ATOM 598 N N . GLU A 1 80 ? -5.910 -11.656 13.804 1.00 94.50 80 GLU A N 1
ATOM 599 C CA . GLU A 1 80 ? -6.530 -10.863 14.879 1.00 94.50 80 GLU A CA 1
ATOM 600 C C . GLU A 1 80 ? -7.042 -9.508 14.370 1.00 94.50 80 GLU A C 1
ATOM 602 O O . GLU A 1 80 ? -8.157 -9.104 14.690 1.00 94.50 80 GLU A O 1
ATOM 607 N N . LEU A 1 81 ? -6.265 -8.819 13.524 1.00 95.31 81 LEU A N 1
ATOM 608 C CA . LEU A 1 81 ? -6.698 -7.558 12.925 1.00 95.31 81 LEU A CA 1
ATOM 609 C C . LEU A 1 81 ? -7.858 -7.750 11.952 1.00 95.31 81 LEU A C 1
ATOM 611 O O . LEU A 1 81 ? -8.779 -6.946 11.972 1.00 95.31 81 LEU A O 1
ATOM 615 N N . SER A 1 82 ? -7.843 -8.792 11.121 1.00 93.81 82 SER A N 1
ATOM 616 C CA . SER A 1 82 ? -8.956 -9.045 10.196 1.00 93.81 82 SER A CA 1
ATOM 617 C C . SER A 1 82 ? -10.255 -9.314 10.960 1.00 93.81 82 SER A C 1
ATOM 619 O O . SER A 1 82 ? -11.280 -8.712 10.651 1.00 93.81 82 SER A O 1
ATOM 621 N N . ASP A 1 83 ? -10.190 -10.151 12.000 1.00 94.94 83 ASP A N 1
ATOM 622 C CA . ASP A 1 83 ? -11.324 -10.482 12.870 1.00 94.94 83 ASP A CA 1
ATOM 623 C C . ASP A 1 83 ? -11.859 -9.225 13.580 1.00 94.94 83 ASP A C 1
ATOM 625 O O . ASP A 1 83 ? -13.068 -9.006 13.671 1.00 94.94 83 ASP A O 1
ATOM 629 N N . PHE A 1 84 ? -10.953 -8.361 14.046 1.00 96.94 84 PHE A N 1
ATOM 630 C CA . PHE A 1 84 ? -11.295 -7.094 14.685 1.00 96.94 84 PHE A CA 1
ATOM 631 C C . PHE A 1 84 ? -11.967 -6.104 13.723 1.00 96.94 84 PHE A C 1
ATOM 633 O O . PHE A 1 84 ? -12.978 -5.496 14.069 1.00 96.94 84 PHE A O 1
ATOM 640 N N . MET A 1 85 ? -11.433 -5.953 12.509 1.00 96.75 85 MET A N 1
ATOM 641 C CA . MET A 1 85 ? -11.957 -5.034 11.490 1.00 96.75 85 MET A CA 1
ATOM 642 C C . MET A 1 85 ? -13.354 -5.442 11.013 1.00 96.75 85 MET A C 1
ATOM 644 O O . MET A 1 85 ? -14.224 -4.588 10.827 1.00 96.75 85 MET A O 1
ATOM 648 N N . GLU A 1 86 ? -13.579 -6.746 10.861 1.00 96.38 86 GLU A N 1
ATOM 649 C CA . GLU A 1 86 ? -14.881 -7.315 10.522 1.00 96.38 86 GLU A CA 1
ATOM 650 C C . GLU A 1 86 ? -15.905 -7.038 11.628 1.00 96.38 86 GLU A C 1
ATOM 652 O O . GLU A 1 86 ? -17.012 -6.580 11.348 1.00 96.38 86 GLU A O 1
ATOM 657 N N . LYS A 1 87 ? -15.510 -7.226 12.892 1.00 96.81 87 LYS A N 1
ATOM 658 C CA . LYS A 1 87 ? -16.377 -7.014 14.054 1.00 96.81 87 LYS A CA 1
ATOM 659 C C . LYS A 1 87 ? -16.719 -5.543 14.307 1.00 96.81 87 LYS A C 1
ATOM 661 O O . LYS A 1 87 ? -17.879 -5.232 14.556 1.00 96.81 87 LYS A O 1
ATOM 666 N N . GLU A 1 88 ? -15.728 -4.652 14.322 1.00 96.88 88 GLU A N 1
ATOM 667 C CA . GLU A 1 88 ? -15.933 -3.273 14.791 1.00 96.88 88 GLU A CA 1
ATOM 668 C C . GLU A 1 88 ? -16.447 -2.337 13.694 1.00 96.88 88 GLU A C 1
ATOM 670 O O . GLU A 1 88 ? -17.170 -1.393 14.002 1.00 96.88 88 GLU A O 1
ATOM 675 N N . ILE A 1 89 ? -16.070 -2.563 12.428 1.00 96.25 89 ILE A N 1
ATOM 676 C CA . ILE A 1 89 ? -16.417 -1.653 11.322 1.00 96.25 89 ILE A CA 1
ATOM 677 C C . ILE A 1 89 ? -16.909 -2.369 10.053 1.00 96.25 89 ILE A C 1
ATOM 679 O O . ILE A 1 89 ? -17.011 -1.744 8.998 1.00 96.25 89 ILE A O 1
ATOM 683 N N . GLY A 1 90 ? -17.214 -3.670 10.128 1.00 95.81 90 GLY A N 1
ATOM 684 C CA . GLY A 1 90 ? -17.845 -4.416 9.033 1.00 95.81 90 GLY A CA 1
ATOM 685 C C . GLY A 1 90 ? -16.967 -4.616 7.797 1.00 95.81 90 GLY A C 1
ATOM 686 O O . GLY A 1 90 ? -17.483 -4.866 6.708 1.00 95.81 90 GLY A O 1
ATOM 687 N N . VAL A 1 91 ? -15.644 -4.485 7.925 1.00 95.88 91 VAL A N 1
ATOM 688 C CA . VAL A 1 91 ? -14.723 -4.722 6.809 1.00 95.88 91 VAL A CA 1
ATOM 689 C C . VAL A 1 91 ? -14.427 -6.215 6.718 1.00 95.88 91 VAL A C 1
ATOM 691 O O . VAL A 1 91 ? -13.752 -6.774 7.577 1.00 95.88 91 VAL A O 1
ATOM 694 N N . ASN A 1 92 ? -14.918 -6.856 5.658 1.00 90.88 92 ASN A N 1
ATOM 695 C CA . ASN A 1 92 ? -14.652 -8.268 5.404 1.00 90.88 92 ASN A CA 1
ATOM 696 C C . ASN A 1 92 ? -13.149 -8.519 5.179 1.00 90.88 92 ASN A C 1
ATOM 698 O O . ASN A 1 92 ? -12.448 -7.689 4.594 1.00 90.88 92 ASN A O 1
ATOM 702 N N . ARG A 1 93 ? -12.671 -9.696 5.590 1.00 88.56 93 ARG A N 1
ATOM 703 C CA . ARG A 1 93 ? -11.271 -10.130 5.464 1.00 88.56 93 ARG A CA 1
ATOM 704 C C . ARG A 1 93 ? -10.746 -10.070 4.029 1.00 88.56 93 ARG A C 1
ATOM 706 O O . ARG A 1 93 ? -9.614 -9.652 3.821 1.00 88.56 93 ARG A O 1
ATOM 713 N N . ASP A 1 94 ? -11.581 -10.395 3.044 1.00 87.25 94 ASP A N 1
ATOM 714 C CA . ASP A 1 94 ? -11.214 -10.357 1.620 1.00 87.25 94 ASP A CA 1
ATOM 715 C C . ASP A 1 94 ? -11.066 -8.922 1.081 1.00 87.25 94 ASP A C 1
ATOM 717 O O . ASP A 1 94 ? -10.539 -8.694 -0.009 1.00 87.25 94 ASP A O 1
ATOM 721 N N . ARG A 1 95 ? -11.519 -7.931 1.858 1.00 90.50 95 ARG A N 1
ATOM 722 C CA . ARG A 1 95 ? -11.407 -6.494 1.579 1.00 90.50 95 ARG A CA 1
ATOM 723 C C . ARG A 1 95 ? -10.542 -5.785 2.624 1.00 90.50 95 ARG A C 1
ATOM 725 O O . ARG A 1 95 ? -10.683 -4.579 2.840 1.00 90.50 95 ARG A O 1
ATOM 732 N N . PHE A 1 96 ? -9.628 -6.523 3.254 1.00 91.31 96 PHE A N 1
ATOM 733 C CA . PHE A 1 96 ? -8.647 -5.989 4.188 1.00 91.31 96 PHE A CA 1
ATOM 734 C C . PHE A 1 96 ? -7.221 -6.368 3.776 1.00 91.31 96 PHE A C 1
ATOM 736 O O . PHE A 1 96 ? -6.847 -7.538 3.781 1.00 91.31 96 PHE A O 1
ATOM 743 N N . PHE A 1 97 ? -6.394 -5.372 3.449 1.00 88.12 97 PHE A N 1
ATOM 744 C CA . PHE A 1 97 ? -4.973 -5.591 3.156 1.00 88.12 97 PHE A CA 1
ATOM 745 C C . PHE A 1 97 ? -4.097 -5.066 4.283 1.00 88.12 97 PHE A C 1
ATOM 747 O O . PHE A 1 97 ? -4.166 -3.889 4.620 1.00 88.12 97 PHE A O 1
ATOM 754 N N . LEU A 1 98 ? -3.212 -5.911 4.809 1.00 89.00 98 LEU A N 1
ATOM 755 C CA . LEU A 1 98 ? -2.252 -5.543 5.844 1.00 89.00 98 LEU A CA 1
ATOM 756 C C . LEU A 1 98 ? -0.820 -5.714 5.333 1.00 89.00 98 LEU A C 1
ATOM 758 O O . LEU A 1 98 ? -0.430 -6.793 4.892 1.00 89.00 98 LEU A O 1
ATOM 762 N N . THR A 1 99 ? -0.025 -4.650 5.425 1.00 84.88 99 THR A N 1
ATOM 763 C CA . THR A 1 99 ? 1.404 -4.659 5.083 1.00 84.88 99 THR A CA 1
ATOM 764 C C . THR A 1 99 ? 2.251 -4.477 6.337 1.00 84.88 99 THR A C 1
ATOM 766 O O . THR A 1 99 ? 1.995 -3.576 7.136 1.00 84.88 99 THR A O 1
ATOM 769 N N . PHE A 1 100 ? 3.289 -5.294 6.490 1.00 81.06 100 PHE A N 1
ATOM 770 C CA . PHE A 1 100 ? 4.225 -5.219 7.610 1.00 81.06 100 PHE A CA 1
ATOM 771 C C . PHE A 1 100 ? 5.534 -4.554 7.184 1.00 81.06 100 PHE A C 1
ATOM 773 O O . PHE A 1 100 ? 6.081 -4.862 6.124 1.00 81.06 100 PHE A O 1
ATOM 780 N N . TYR A 1 101 ? 6.052 -3.671 8.033 1.00 82.56 101 TYR A N 1
ATOM 781 C CA . TYR A 1 101 ? 7.344 -3.017 7.863 1.00 82.56 101 TYR A CA 1
ATOM 782 C C . TYR A 1 101 ? 8.191 -3.227 9.117 1.00 82.56 101 TYR A C 1
ATOM 784 O O . TYR A 1 101 ? 7.992 -2.550 10.128 1.00 82.56 101 TYR A O 1
ATOM 792 N N . ASP A 1 102 ? 9.142 -4.156 9.037 1.00 78.44 102 ASP A N 1
ATOM 793 C CA . ASP A 1 102 ? 10.171 -4.300 10.065 1.00 78.44 102 ASP A CA 1
ATOM 794 C C . ASP A 1 102 ? 11.217 -3.189 9.905 1.00 78.44 102 ASP A C 1
ATOM 796 O O . ASP A 1 102 ? 11.769 -2.981 8.818 1.00 78.44 102 ASP A O 1
ATOM 800 N N . LEU A 1 103 ? 11.420 -2.416 10.969 1.00 74.56 103 LEU A N 1
ATOM 801 C CA . LEU A 1 103 ? 12.269 -1.232 10.990 1.00 74.56 103 LEU A CA 1
ATOM 802 C C . LEU A 1 103 ? 13.545 -1.497 11.787 1.00 74.56 103 LEU A C 1
ATOM 804 O O . LEU A 1 103 ? 13.514 -2.060 12.876 1.00 74.56 103 LEU A O 1
ATOM 808 N N . SER A 1 104 ? 14.668 -0.982 11.295 1.00 68.00 104 SER A N 1
ATOM 809 C CA . SER A 1 104 ? 15.887 -0.896 12.098 1.00 68.00 104 SER A CA 1
ATOM 810 C C . SER A 1 104 ? 15.765 0.224 13.136 1.00 68.00 104 SER A C 1
ATOM 812 O O . SER A 1 104 ? 15.297 1.319 12.814 1.00 68.00 104 SER A O 1
ATOM 814 N N . SER A 1 105 ? 16.222 -0.030 14.364 1.00 61.28 105 SER A N 1
ATOM 815 C CA . SER A 1 105 ? 16.267 0.946 15.464 1.00 61.28 105 SER A CA 1
ATOM 816 C C . SER A 1 105 ? 17.030 2.225 15.104 1.00 61.28 105 SER A C 1
ATOM 818 O O . SER A 1 105 ? 16.615 3.313 15.493 1.00 61.28 105 SER A O 1
ATOM 820 N N . TYR A 1 106 ? 18.083 2.115 14.287 1.00 48.56 106 TYR A N 1
ATOM 821 C CA . TYR A 1 106 ? 18.901 3.247 13.839 1.00 48.56 106 TYR A CA 1
ATOM 822 C C . TYR A 1 106 ? 18.142 4.249 12.953 1.00 48.56 106 TYR A C 1
ATOM 824 O O . TYR A 1 106 ? 18.511 5.418 12.897 1.00 48.56 106 TYR A O 1
ATOM 832 N N . ASN A 1 107 ? 17.061 3.818 12.295 1.00 49.34 107 ASN A N 1
ATOM 833 C CA . ASN A 1 107 ? 16.280 4.645 11.368 1.00 49.34 107 ASN A CA 1
ATOM 834 C C . ASN A 1 107 ? 15.030 5.258 12.0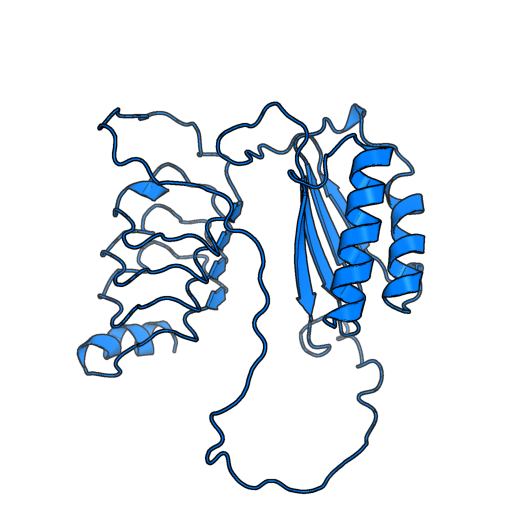15 1.00 49.34 107 ASN A C 1
ATOM 836 O O . ASN A 1 107 ? 14.167 5.795 11.319 1.00 49.34 107 ASN A O 1
ATOM 840 N N . VAL A 1 108 ? 14.892 5.139 13.337 1.00 51.66 108 VAL A N 1
ATOM 841 C CA . VAL A 1 108 ? 13.685 5.530 14.061 1.00 51.66 108 VAL A CA 1
ATOM 842 C C . VAL A 1 108 ? 14.053 6.383 15.266 1.00 51.66 108 VAL A C 1
ATOM 844 O O . VAL A 1 108 ? 14.789 5.939 16.141 1.00 51.66 108 VAL A O 1
ATOM 847 N N . ALA A 1 109 ? 13.479 7.584 15.349 1.00 42.06 109 ALA A N 1
ATOM 848 C CA . ALA A 1 109 ? 13.620 8.470 16.499 1.00 42.06 109 ALA A CA 1
ATOM 849 C C . ALA A 1 109 ? 12.271 8.712 17.188 1.00 42.06 109 ALA A C 1
ATOM 851 O O . ALA A 1 109 ? 11.240 8.859 16.530 1.00 42.06 109 ALA A O 1
ATOM 852 N N . LYS A 1 110 ? 12.277 8.780 18.522 1.00 49.78 110 LYS A N 1
ATOM 853 C CA . LYS A 1 110 ? 11.129 9.188 19.341 1.00 49.78 110 LYS A CA 1
ATOM 854 C C . LYS A 1 110 ? 11.587 10.271 20.313 1.00 49.78 110 LYS A C 1
ATOM 856 O O . LYS A 1 110 ? 12.586 10.097 20.998 1.00 49.78 110 LYS A O 1
ATOM 861 N N . CYS A 1 111 ? 10.856 11.386 20.363 1.00 48.56 111 CYS A N 1
ATOM 862 C CA . CYS A 1 111 ? 11.202 12.549 21.192 1.00 48.56 111 CYS A CA 1
ATOM 863 C C . CYS A 1 111 ? 12.609 13.123 20.912 1.00 48.56 111 CYS A C 1
ATOM 865 O O . CYS A 1 111 ? 13.290 13.558 21.831 1.00 48.56 111 CYS A O 1
ATOM 867 N N . GLY A 1 112 ? 13.054 13.103 19.649 1.00 33.78 112 GLY A N 1
ATOM 868 C CA . GLY A 1 112 ? 14.350 13.665 19.243 1.00 33.78 112 GLY A CA 1
ATOM 869 C C . GLY A 1 112 ? 15.568 12.762 19.477 1.00 33.78 112 GLY A C 1
ATOM 870 O O . GLY A 1 112 ? 16.672 13.161 19.126 1.00 33.78 112 GLY A O 1
ATOM 871 N N . VAL A 1 113 ? 15.381 11.548 20.006 1.00 39.84 113 VAL A N 1
ATOM 872 C CA . VAL A 1 113 ? 16.455 10.564 20.227 1.00 39.84 113 VAL A CA 1
ATOM 873 C C . VAL A 1 113 ? 16.172 9.308 19.406 1.00 39.84 113 VAL A C 1
ATOM 875 O O . VAL A 1 113 ? 15.016 8.882 19.308 1.00 39.84 113 VAL A O 1
ATOM 878 N N . THR A 1 114 ? 17.200 8.718 18.793 1.00 39.12 114 THR A N 1
ATOM 879 C CA . THR A 1 114 ? 17.087 7.407 18.140 1.00 39.12 114 THR A CA 1
ATOM 880 C C . THR A 1 114 ? 16.676 6.351 19.163 1.00 39.12 114 THR A C 1
ATOM 882 O O . THR A 1 114 ? 17.083 6.382 20.321 1.00 39.12 114 THR A O 1
ATOM 885 N N . VAL A 1 115 ? 15.802 5.428 18.769 1.00 54.91 115 VAL A N 1
ATOM 886 C CA . VAL A 1 115 ? 15.331 4.387 19.686 1.00 54.91 115 VAL A CA 1
ATOM 887 C C . VAL A 1 115 ? 16.487 3.417 19.918 1.00 54.91 115 VAL A C 1
ATOM 889 O O . VAL A 1 115 ? 16.850 2.687 19.002 1.00 54.91 115 VAL A O 1
ATOM 892 N N . GLU A 1 116 ? 17.068 3.399 21.122 1.00 52.41 116 GLU A N 1
ATOM 893 C CA . GLU A 1 116 ? 18.094 2.412 21.477 1.00 52.41 116 GLU A CA 1
ATOM 894 C C . GLU A 1 116 ? 17.537 0.995 21.280 1.00 52.41 116 GLU A C 1
ATOM 896 O O . GLU A 1 116 ? 16.392 0.696 21.642 1.00 52.41 116 GLU A O 1
ATOM 901 N N . GLY A 1 117 ? 18.320 0.151 20.603 1.00 44.44 117 GLY A N 1
ATOM 902 C CA . GLY A 1 117 ? 17.887 -1.169 20.163 1.00 44.44 117 GLY A CA 1
ATOM 903 C C . GLY A 1 117 ? 17.383 -2.003 21.336 1.00 44.44 117 GLY A C 1
ATOM 904 O O . GLY A 1 117 ? 18.062 -2.148 22.351 1.00 44.44 117 GLY A O 1
ATOM 905 N N . ALA A 1 118 ? 16.193 -2.585 21.187 1.00 37.84 118 ALA A N 1
ATOM 906 C CA . ALA A 1 118 ? 15.780 -3.686 22.039 1.00 37.84 118 ALA A CA 1
ATOM 907 C C . ALA A 1 118 ? 16.724 -4.855 21.742 1.00 37.84 118 ALA A C 1
ATOM 909 O O . ALA A 1 118 ? 16.522 -5.538 20.746 1.00 37.84 118 ALA A O 1
ATOM 910 N N . SER A 1 119 ? 17.781 -4.998 22.547 1.00 36.38 119 SER A N 1
ATOM 911 C CA . SER A 1 119 ? 18.665 -6.163 22.631 1.00 36.38 119 SER A CA 1
ATOM 912 C C . SER A 1 119 ? 18.784 -6.966 21.326 1.00 36.38 119 SER A C 1
ATOM 914 O O . SER A 1 119 ? 18.120 -7.995 21.164 1.00 36.38 119 SER A O 1
ATOM 916 N N . GLU A 1 120 ? 19.677 -6.553 20.424 1.00 37.88 120 GLU A N 1
ATOM 917 C CA . GLU A 1 120 ? 20.397 -7.557 19.640 1.00 37.88 120 GLU A CA 1
ATOM 918 C C . GLU A 1 120 ? 21.149 -8.398 20.674 1.00 37.88 120 GLU A C 1
ATOM 920 O O . GLU A 1 120 ? 22.179 -7.990 21.212 1.00 37.88 120 GLU A O 1
ATOM 925 N N . SER A 1 121 ? 20.547 -9.515 21.083 1.00 30.11 121 SER A N 1
ATOM 926 C CA . SER A 1 121 ? 21.217 -10.461 21.958 1.00 30.11 121 SER A CA 1
ATOM 927 C C . SER A 1 121 ? 22.427 -10.955 21.186 1.00 30.11 121 SER A C 1
ATOM 929 O O . SER A 1 121 ? 22.311 -11.627 20.163 1.00 30.11 121 SER A O 1
ATOM 931 N N . GLN A 1 122 ? 23.596 -10.569 21.687 1.00 32.62 122 GLN A N 1
ATOM 932 C CA . GLN A 1 122 ? 24.852 -11.230 21.412 1.00 32.62 122 GLN A CA 1
ATOM 933 C C . GLN A 1 122 ? 24.633 -12.738 21.561 1.00 32.62 122 GLN A C 1
ATOM 935 O O . GLN A 1 122 ? 24.520 -13.244 22.671 1.00 32.62 122 GLN A O 1
ATOM 940 N N . ASN A 1 123 ? 24.542 -13.447 20.442 1.00 27.00 123 ASN A N 1
ATOM 941 C CA . ASN A 1 123 ? 24.939 -14.839 20.369 1.00 27.00 123 ASN A CA 1
ATOM 942 C C . ASN A 1 123 ? 25.386 -15.165 18.942 1.00 27.00 123 ASN A C 1
ATOM 944 O O . ASN A 1 123 ? 24.581 -15.343 18.033 1.00 27.00 123 ASN A O 1
ATOM 948 N N . ASN A 1 124 ? 26.713 -15.277 18.835 1.00 28.03 124 ASN A N 1
ATOM 949 C CA . ASN A 1 124 ? 27.524 -15.912 17.796 1.00 28.03 124 ASN A CA 1
ATOM 950 C C . ASN A 1 124 ? 28.195 -15.006 16.759 1.00 28.03 124 ASN A C 1
ATOM 952 O O . ASN A 1 124 ? 27.956 -15.060 15.558 1.00 28.03 124 ASN A O 1
ATOM 956 N N . THR A 1 125 ? 29.244 -14.339 17.237 1.00 33.09 125 THR A N 1
ATOM 957 C CA . THR A 1 125 ? 30.584 -14.498 16.658 1.00 33.09 125 THR A CA 1
ATOM 958 C C . THR A 1 125 ? 30.914 -15.985 16.452 1.00 33.09 125 THR A C 1
ATOM 960 O O . THR A 1 125 ? 31.399 -16.652 17.361 1.00 33.09 125 THR A O 1
ATOM 963 N N . LYS A 1 126 ? 30.685 -16.509 15.245 1.00 32.84 126 LYS A N 1
ATOM 964 C CA . LYS A 1 126 ? 31.569 -17.491 14.596 1.00 32.84 126 LYS A CA 1
ATOM 965 C C . LYS A 1 126 ? 31.219 -17.604 13.110 1.00 32.84 126 LYS A C 1
ATOM 967 O O . LYS A 1 126 ? 30.079 -17.836 12.745 1.00 32.84 126 LYS A O 1
ATOM 972 N N . GLU A 1 127 ? 32.264 -17.429 12.304 1.00 28.08 127 GLU A N 1
ATOM 973 C CA . GLU A 1 127 ? 32.377 -17.774 10.881 1.00 28.08 127 GLU A CA 1
ATOM 974 C C . GLU A 1 127 ? 31.697 -16.858 9.852 1.00 28.08 127 GLU A C 1
ATOM 976 O O . GLU A 1 127 ? 30.666 -17.138 9.254 1.00 28.08 127 GLU A O 1
ATOM 981 N N . ARG A 1 128 ? 32.439 -15.799 9.501 1.00 31.80 128 ARG A N 1
ATOM 982 C CA . ARG A 1 128 ? 32.559 -15.390 8.097 1.00 31.80 128 ARG A CA 1
ATOM 983 C C . ARG A 1 128 ? 33.240 -16.519 7.310 1.00 31.80 128 ARG A C 1
ATOM 985 O O . ARG A 1 128 ? 34.403 -16.799 7.600 1.00 31.80 128 ARG A O 1
ATOM 992 N N . ARG A 1 129 ? 32.568 -17.088 6.300 1.00 25.36 129 ARG A N 1
ATOM 993 C CA . ARG A 1 129 ? 33.127 -17.571 5.009 1.00 25.36 129 ARG A CA 1
ATOM 994 C C . ARG A 1 129 ? 31.987 -18.004 4.046 1.00 25.36 129 ARG A C 1
ATOM 996 O O . ARG A 1 129 ? 30.842 -18.022 4.477 1.00 25.36 129 ARG A O 1
ATOM 1003 N N . PRO A 1 130 ? 32.245 -18.130 2.728 1.00 29.27 130 PRO A N 1
ATOM 1004 C CA . PRO A 1 130 ? 31.477 -17.446 1.688 1.00 29.27 130 PRO A CA 1
ATOM 1005 C C . PRO A 1 130 ? 30.309 -18.260 1.116 1.00 29.27 130 PRO A C 1
ATOM 1007 O O . PRO A 1 130 ? 30.302 -19.485 1.150 1.00 29.27 130 PRO A O 1
ATOM 1010 N N . LEU A 1 131 ? 29.353 -17.541 0.521 1.00 30.34 131 LEU A N 1
ATOM 1011 C CA . LEU A 1 131 ? 28.242 -18.076 -0.268 1.00 30.34 131 LEU A CA 1
ATOM 1012 C C . LEU A 1 131 ? 28.759 -18.834 -1.502 1.00 30.34 131 LEU A C 1
ATOM 1014 O O . LEU A 1 131 ? 29.064 -18.232 -2.531 1.00 30.34 131 LEU A O 1
ATOM 1018 N N . GLN A 1 132 ? 28.796 -20.160 -1.410 1.00 27.28 132 GLN A N 1
ATOM 1019 C CA . GLN A 1 132 ? 28.704 -21.066 -2.549 1.00 27.28 132 GLN A CA 1
ATOM 1020 C C . GLN A 1 132 ? 27.610 -22.096 -2.270 1.00 27.28 132 GLN A C 1
ATOM 1022 O O . GLN A 1 132 ? 27.584 -22.683 -1.198 1.00 27.28 132 GLN A O 1
ATOM 1027 N N . GLN A 1 133 ? 26.735 -22.246 -3.271 1.00 32.31 133 GLN A N 1
ATOM 1028 C CA . GLN A 1 133 ? 25.880 -23.397 -3.579 1.00 32.31 133 GLN A CA 1
ATOM 1029 C C . GLN A 1 133 ? 25.148 -24.078 -2.417 1.00 32.31 133 GLN A C 1
ATOM 1031 O O . GLN A 1 133 ? 25.740 -24.835 -1.670 1.00 32.31 133 GLN A O 1
ATOM 1036 N N . ASP A 1 134 ? 23.819 -23.941 -2.406 1.00 26.03 134 ASP A N 1
ATOM 1037 C CA . ASP A 1 134 ? 22.969 -25.135 -2.467 1.00 26.03 134 ASP A CA 1
ATOM 1038 C C . ASP A 1 134 ? 21.552 -24.795 -2.951 1.00 26.03 134 ASP A C 1
ATOM 1040 O O . ASP A 1 134 ? 20.679 -24.302 -2.237 1.00 26.03 134 ASP A O 1
ATOM 1044 N N . LEU A 1 135 ? 21.337 -25.078 -4.237 1.00 34.69 135 LEU A N 1
ATOM 1045 C CA . LEU A 1 135 ? 20.031 -25.424 -4.775 1.00 34.69 135 LEU A CA 1
ATOM 1046 C C . LEU A 1 135 ? 19.727 -26.852 -4.318 1.00 34.69 135 LEU A C 1
ATOM 1048 O O . LEU A 1 135 ? 20.433 -27.762 -4.746 1.00 34.69 135 LEU A O 1
ATOM 1052 N N . ARG A 1 136 ? 18.632 -27.054 -3.576 1.00 24.70 136 ARG A N 1
ATOM 1053 C CA . ARG A 1 136 ? 17.551 -28.024 -3.865 1.00 24.70 136 ARG A CA 1
ATOM 1054 C C . ARG A 1 136 ? 16.708 -28.317 -2.617 1.00 24.70 136 ARG A C 1
ATOM 1056 O O . ARG A 1 136 ? 17.200 -28.385 -1.503 1.00 24.70 136 ARG A O 1
ATOM 1063 N N . HIS A 1 137 ? 15.437 -28.597 -2.907 1.00 27.22 137 HIS A N 1
ATOM 1064 C CA . HIS A 1 137 ? 14.409 -29.230 -2.073 1.00 27.22 137 HIS A CA 1
ATOM 1065 C C . HIS A 1 137 ? 13.439 -28.322 -1.291 1.00 27.22 137 HIS A C 1
ATOM 1067 O O . HIS A 1 137 ? 13.583 -28.038 -0.114 1.00 27.22 137 HIS A O 1
ATOM 1073 N N . SER A 1 138 ? 12.332 -28.043 -1.993 1.00 29.39 138 SER A N 1
ATOM 1074 C CA . SER A 1 138 ? 10.955 -28.283 -1.538 1.00 29.39 138 SER A CA 1
ATOM 1075 C C . SER A 1 138 ? 10.397 -27.445 -0.383 1.00 29.39 138 SER A C 1
ATOM 1077 O O . SER A 1 138 ? 10.478 -27.826 0.778 1.00 29.39 138 SER A O 1
ATOM 1079 N N . ALA A 1 139 ? 9.571 -26.463 -0.748 1.00 26.59 139 ALA A N 1
ATOM 1080 C CA . ALA A 1 139 ? 8.262 -26.306 -0.116 1.00 26.59 139 ALA A CA 1
ATOM 1081 C C . ALA A 1 139 ? 7.267 -25.717 -1.127 1.00 26.59 139 ALA A C 1
ATOM 1083 O O . ALA A 1 139 ? 7.227 -24.513 -1.377 1.00 26.59 139 ALA A O 1
ATOM 1084 N N . ARG A 1 140 ? 6.456 -26.596 -1.728 1.00 33.12 140 ARG A N 1
ATOM 1085 C CA . ARG A 1 140 ? 5.192 -26.216 -2.366 1.00 33.12 140 ARG A CA 1
ATOM 1086 C C . ARG A 1 140 ? 4.315 -25.569 -1.293 1.00 33.12 140 ARG A C 1
ATOM 1088 O O . ARG A 1 140 ? 3.845 -26.265 -0.401 1.00 33.12 140 ARG A O 1
ATOM 1095 N N . SER A 1 141 ? 4.079 -24.265 -1.392 1.00 28.02 141 SER A N 1
ATOM 1096 C CA . SER A 1 141 ? 2.962 -23.614 -0.710 1.00 28.02 141 SER A CA 1
ATOM 1097 C C . SER A 1 141 ? 1.898 -23.332 -1.759 1.00 28.02 141 SER A C 1
ATOM 1099 O O . SER A 1 141 ? 1.995 -22.389 -2.542 1.00 28.02 141 SER A O 1
ATOM 1101 N N . VAL A 1 142 ? 0.938 -24.249 -1.833 1.00 29.66 142 VAL A N 1
ATOM 1102 C CA . VAL A 1 142 ? -0.269 -24.130 -2.644 1.00 29.66 142 VAL A CA 1
ATOM 1103 C C . VAL A 1 142 ? -1.159 -23.094 -1.960 1.00 29.66 142 VAL A C 1
ATOM 1105 O O . VAL A 1 142 ? -1.828 -23.403 -0.981 1.00 29.66 142 VAL A O 1
ATOM 1108 N N . TYR A 1 143 ? -1.151 -21.862 -2.462 1.00 26.52 143 TYR A N 1
ATOM 1109 C CA . TYR A 1 143 ? -2.285 -20.952 -2.315 1.00 26.52 143 TYR A CA 1
ATOM 1110 C C . TYR A 1 143 ? -3.026 -20.928 -3.654 1.00 26.52 143 TYR A C 1
ATOM 1112 O O . TYR A 1 143 ? -2.370 -20.892 -4.700 1.00 26.52 143 TYR A O 1
ATOM 1120 N N . PRO A 1 144 ? -4.366 -21.009 -3.658 1.00 27.09 144 PRO A N 1
ATOM 1121 C CA . PRO A 1 144 ? -5.122 -21.053 -4.897 1.00 27.09 144 PRO A CA 1
ATOM 1122 C C . PRO A 1 144 ? -4.965 -19.723 -5.654 1.00 27.09 144 PRO A C 1
ATOM 1124 O O . PRO A 1 144 ? -4.861 -18.665 -5.027 1.00 27.09 144 PRO A O 1
ATOM 1127 N N . PRO A 1 145 ? -4.941 -19.750 -6.996 1.00 30.64 145 PRO A N 1
ATOM 1128 C CA . PRO A 1 145 ? -4.920 -18.536 -7.792 1.00 30.64 145 PRO A CA 1
ATOM 1129 C C . PRO A 1 145 ? -6.291 -17.859 -7.686 1.00 30.64 145 PRO A C 1
ATOM 1131 O O . PRO A 1 145 ? -7.300 -18.448 -8.068 1.00 30.64 145 PRO A O 1
ATOM 1134 N N . ALA A 1 146 ? -6.342 -16.619 -7.196 1.00 29.30 146 ALA A N 1
ATOM 1135 C CA . ALA A 1 146 ? -7.501 -15.771 -7.452 1.00 29.30 146 ALA A CA 1
ATOM 1136 C C . ALA A 1 146 ? -7.546 -15.491 -8.970 1.00 29.30 146 ALA A C 1
ATOM 1138 O O . ALA A 1 146 ? -6.534 -15.063 -9.537 1.00 29.30 146 ALA A O 1
ATOM 1139 N N . PRO A 1 147 ? -8.660 -15.774 -9.663 1.00 30.45 147 PRO A N 1
ATOM 1140 C CA . PRO A 1 147 ? -8.743 -15.598 -11.099 1.00 30.45 147 PRO A CA 1
ATOM 1141 C C . PRO A 1 147 ? -9.007 -14.124 -11.405 1.00 30.45 147 PRO A C 1
ATOM 1143 O O . PRO A 1 147 ? -10.143 -13.672 -11.382 1.00 30.45 147 PRO A O 1
ATOM 1146 N N . PHE A 1 148 ? -7.964 -13.382 -11.757 1.00 31.98 148 PHE A N 1
ATOM 1147 C CA . PHE A 1 148 ? -8.128 -12.250 -12.661 1.00 31.98 148 PHE A CA 1
ATOM 1148 C C . PHE A 1 148 ? -7.456 -12.621 -13.972 1.00 31.98 148 PHE A C 1
ATOM 1150 O O . PHE A 1 148 ? -6.268 -12.395 -14.195 1.00 31.98 148 PHE A O 1
ATOM 1157 N N . ALA A 1 149 ? -8.241 -13.256 -14.841 1.00 25.86 149 ALA A N 1
ATOM 1158 C CA . ALA A 1 149 ? -7.998 -13.132 -16.261 1.00 25.86 149 ALA A CA 1
ATOM 1159 C C . ALA A 1 149 ? -8.108 -11.636 -16.574 1.00 25.86 149 ALA A C 1
ATOM 1161 O O . ALA A 1 149 ? -9.192 -11.061 -16.485 1.00 25.86 149 ALA A O 1
ATOM 1162 N N . LEU A 1 150 ? -6.978 -11.000 -16.888 1.00 29.50 150 LEU A N 1
ATOM 1163 C CA . LEU A 1 150 ? -6.987 -9.745 -17.622 1.00 29.50 150 LEU A CA 1
ATOM 1164 C C . LEU A 1 150 ? -7.607 -10.089 -18.981 1.00 29.50 150 LEU A C 1
ATOM 1166 O O . LEU A 1 150 ? -6.930 -10.574 -19.887 1.00 29.50 150 LEU A O 1
ATOM 1170 N N . LEU A 1 151 ? -8.929 -9.959 -19.085 1.00 27.30 151 LEU A N 1
ATOM 1171 C CA . LEU A 1 151 ? -9.589 -9.977 -20.374 1.00 27.30 151 LEU A CA 1
ATOM 1172 C C . LEU A 1 151 ? -9.066 -8.761 -21.127 1.00 27.30 151 LEU A C 1
ATOM 1174 O O . LEU A 1 151 ? -9.356 -7.614 -20.794 1.00 27.30 151 LEU A O 1
ATOM 1178 N N . ALA A 1 152 ? -8.255 -9.050 -22.138 1.00 33.53 152 ALA A N 1
ATOM 1179 C CA . ALA A 1 152 ? -8.034 -8.169 -23.259 1.00 33.53 152 ALA A CA 1
ATOM 1180 C C . ALA A 1 152 ? -9.398 -7.894 -23.908 1.00 33.53 152 ALA A C 1
ATOM 1182 O O . ALA A 1 152 ? -9.835 -8.633 -24.783 1.00 33.53 152 ALA A O 1
ATOM 1183 N N . THR A 1 153 ? -10.097 -6.853 -23.462 1.00 28.47 153 THR A N 1
ATOM 1184 C CA . THR A 1 153 ? -11.314 -6.386 -24.125 1.00 28.47 153 THR A CA 1
ATOM 1185 C C . THR A 1 153 ? -11.397 -4.870 -24.096 1.00 28.47 153 THR A C 1
ATOM 1187 O O . THR A 1 153 ? -11.643 -4.263 -23.063 1.00 28.47 153 THR A O 1
ATOM 1190 N N . GLN A 1 154 ? -11.222 -4.330 -25.304 1.00 28.45 154 GLN A N 1
ATOM 1191 C CA . GLN A 1 154 ? -11.742 -3.076 -25.840 1.00 28.45 154 GLN A CA 1
ATOM 1192 C C . GLN A 1 154 ? -11.346 -1.765 -25.153 1.00 28.45 154 GLN A C 1
ATOM 1194 O O . GLN A 1 154 ? -11.771 -1.428 -24.055 1.00 28.45 154 GLN A O 1
ATOM 1199 N N . ARG A 1 155 ? -10.630 -0.956 -25.948 1.00 36.69 155 ARG A N 1
ATOM 1200 C CA . ARG A 1 155 ? -10.586 0.506 -25.876 1.00 36.69 155 ARG A CA 1
ATOM 1201 C C . ARG A 1 155 ? -11.984 1.063 -25.588 1.00 36.69 155 ARG A C 1
ATOM 1203 O O . ARG A 1 155 ? -12.779 1.251 -26.505 1.00 36.69 155 ARG A O 1
ATOM 1210 N N . GLN A 1 156 ? -12.252 1.388 -24.335 1.00 30.38 156 GLN A N 1
ATOM 1211 C CA . GLN A 1 156 ? -13.143 2.481 -24.001 1.00 30.38 156 GLN A CA 1
ATOM 1212 C C . GLN A 1 156 ? -12.352 3.441 -23.135 1.00 30.38 156 GLN A C 1
ATOM 1214 O O . GLN A 1 156 ? -11.910 3.129 -22.033 1.00 30.38 156 GLN A O 1
ATOM 1219 N N . SER A 1 157 ? -12.129 4.604 -23.724 1.00 32.44 157 SER A N 1
ATOM 1220 C CA . SER A 1 157 ? -11.641 5.823 -23.115 1.00 32.44 157 SER A CA 1
ATOM 1221 C C . SER A 1 157 ? -12.441 6.150 -21.852 1.00 32.44 157 SER A C 1
ATOM 1223 O O . SER A 1 157 ? -13.392 6.927 -21.898 1.00 32.44 157 SER A O 1
ATOM 1225 N N . ALA A 1 158 ? -12.040 5.603 -20.708 1.00 34.44 158 ALA A N 1
ATOM 1226 C CA . ALA A 1 158 ? -12.377 6.169 -19.409 1.00 34.44 158 ALA A CA 1
ATOM 1227 C C . ALA A 1 158 ? -11.461 7.380 -19.156 1.00 34.44 158 ALA A C 1
ATOM 1229 O O . ALA A 1 158 ? -10.666 7.407 -18.223 1.00 34.44 158 ALA A O 1
ATOM 1230 N N . GLN A 1 159 ? -11.536 8.373 -20.048 1.00 42.94 159 GLN A N 1
ATOM 1231 C CA . GLN A 1 159 ? -10.993 9.702 -19.804 1.00 42.94 159 GLN A CA 1
ATOM 1232 C C . GLN A 1 159 ? -11.932 10.398 -18.818 1.00 42.94 159 GLN A C 1
ATOM 1234 O O . GLN A 1 159 ? -13.096 10.636 -19.137 1.00 42.94 159 GLN A O 1
ATOM 1239 N N . GLY A 1 160 ? -11.436 10.728 -17.624 1.00 38.72 160 GLY A N 1
ATOM 1240 C CA . GLY A 1 160 ? -12.145 11.633 -16.722 1.00 38.72 160 GLY A CA 1
ATOM 1241 C C . GLY A 1 160 ? -12.008 11.304 -15.240 1.00 38.72 160 GLY A C 1
ATOM 1242 O O . GLY A 1 160 ? -12.816 10.575 -14.678 1.00 38.72 160 GLY A O 1
ATOM 1243 N N . ALA A 1 161 ? -11.035 11.941 -14.586 1.00 45.12 161 ALA A N 1
ATOM 1244 C CA . ALA A 1 161 ? -11.022 12.293 -13.157 1.00 45.12 161 ALA A CA 1
ATOM 1245 C C . ALA A 1 161 ? -11.067 11.178 -12.083 1.00 45.12 161 ALA A C 1
ATOM 1247 O O . ALA A 1 161 ? -10.825 11.488 -10.914 1.00 45.12 161 ALA A O 1
ATOM 1248 N N . ALA A 1 162 ? -11.314 9.911 -12.426 1.00 49.91 162 ALA A N 1
ATOM 1249 C CA . ALA A 1 162 ? -11.634 8.853 -11.459 1.00 49.91 162 ALA A CA 1
ATOM 1250 C C . ALA A 1 162 ? -10.519 8.539 -10.437 1.00 49.91 162 ALA A C 1
ATOM 1252 O O . ALA A 1 162 ? -10.814 8.092 -9.329 1.00 49.91 162 ALA A O 1
ATOM 1253 N N . PHE A 1 163 ? -9.251 8.826 -10.752 1.00 57.62 163 PHE A N 1
ATOM 1254 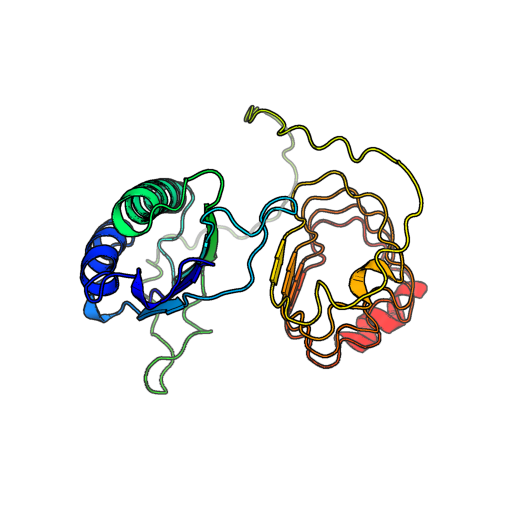C CA . PHE A 1 163 ? -8.109 8.456 -9.901 1.00 57.62 163 PHE A CA 1
ATOM 1255 C C . PHE A 1 163 ? -7.286 9.640 -9.385 1.00 57.62 163 PHE A C 1
ATOM 1257 O O . PHE A 1 163 ? -6.261 9.445 -8.734 1.00 57.62 163 PHE A O 1
ATOM 1264 N N . ARG A 1 164 ? -7.764 10.878 -9.571 1.00 64.81 164 ARG A N 1
ATOM 1265 C CA . ARG A 1 164 ? -7.015 12.088 -9.182 1.00 64.81 164 ARG A CA 1
ATOM 1266 C C . ARG A 1 164 ? -6.765 12.218 -7.686 1.00 64.81 164 ARG A C 1
ATOM 1268 O O . ARG A 1 164 ? -5.872 12.951 -7.293 1.00 64.81 164 ARG A O 1
ATOM 1275 N N . ARG A 1 165 ? -7.541 11.530 -6.843 1.00 65.12 165 ARG A N 1
ATOM 1276 C CA . ARG A 1 165 ? -7.369 11.525 -5.377 1.00 65.12 165 ARG A CA 1
ATOM 1277 C C . ARG A 1 165 ? -6.649 10.277 -4.861 1.00 65.12 165 ARG A C 1
ATOM 1279 O O . ARG A 1 165 ? -6.444 10.171 -3.654 1.00 65.12 165 ARG A O 1
ATOM 1286 N N . LEU A 1 166 ? -6.304 9.335 -5.743 1.00 62.09 166 LEU A N 1
ATOM 1287 C CA . LEU A 1 166 ? -5.682 8.072 -5.365 1.00 62.09 166 LEU A CA 1
ATOM 1288 C C . LEU A 1 166 ? -4.262 8.330 -4.855 1.00 62.09 166 LEU A C 1
ATOM 1290 O O . LEU A 1 166 ? -3.460 8.936 -5.555 1.00 62.09 166 LEU A O 1
ATOM 1294 N N . LYS A 1 167 ? -3.970 7.865 -3.636 1.00 70.69 167 LYS A N 1
ATOM 1295 C CA . LYS A 1 167 ? -2.652 8.001 -2.991 1.00 70.69 167 LYS A CA 1
ATOM 1296 C C . LYS A 1 167 ? -1.847 6.707 -2.983 1.00 70.69 167 LYS A C 1
ATOM 1298 O O . LYS A 1 167 ? -0.622 6.744 -3.043 1.00 70.69 167 LYS A O 1
ATOM 1303 N N . TYR A 1 168 ? -2.524 5.565 -2.932 1.00 72.12 168 TYR A N 1
ATOM 1304 C CA . TYR A 1 168 ? -1.895 4.254 -2.819 1.00 72.12 168 TYR A CA 1
ATOM 1305 C C . TYR A 1 168 ? -2.485 3.329 -3.878 1.00 72.12 168 TYR A C 1
ATOM 1307 O O . TYR A 1 168 ? -3.705 3.182 -3.948 1.00 72.12 168 TYR A O 1
ATOM 1315 N N . LEU A 1 169 ? -1.627 2.716 -4.692 1.00 77.50 169 LEU A N 1
ATOM 1316 C CA . LEU A 1 169 ? -2.031 1.767 -5.725 1.00 77.50 169 LEU A CA 1
ATOM 1317 C C . LEU A 1 169 ? -1.283 0.445 -5.553 1.00 77.50 169 LEU A C 1
ATOM 1319 O O . LEU A 1 169 ? -0.054 0.388 -5.651 1.00 77.50 169 LEU A O 1
ATOM 1323 N N . TYR A 1 170 ? -2.051 -0.615 -5.304 1.00 68.94 170 TYR A N 1
ATOM 1324 C CA . TYR A 1 170 ? -1.558 -1.968 -5.077 1.00 68.94 170 TYR A CA 1
ATOM 1325 C C . TYR A 1 170 ? -1.858 -2.861 -6.281 1.00 68.94 170 TYR A C 1
ATOM 1327 O O . TYR A 1 170 ? -3.005 -3.219 -6.522 1.00 68.94 170 TYR A O 1
ATOM 1335 N N . LEU A 1 171 ? -0.814 -3.229 -7.022 1.00 72.25 171 LEU A N 1
ATOM 1336 C CA . LEU A 1 171 ? -0.870 -4.089 -8.210 1.00 72.25 171 LEU A CA 1
ATOM 1337 C C . LEU A 1 171 ? 0.104 -5.276 -8.113 1.00 72.25 171 LEU A C 1
ATOM 1339 O O . LEU A 1 171 ? 0.360 -5.963 -9.100 1.00 72.25 171 LEU A O 1
ATOM 1343 N N . TYR A 1 172 ? 0.671 -5.528 -6.935 1.00 76.44 172 TYR A N 1
ATOM 1344 C CA . TYR A 1 172 ? 1.671 -6.569 -6.716 1.00 76.44 172 TYR A CA 1
ATOM 1345 C C . TYR A 1 172 ? 1.071 -7.983 -6.753 1.00 76.44 172 TYR A C 1
ATOM 1347 O O . TYR A 1 172 ? -0.110 -8.154 -6.458 1.00 76.44 172 TYR A O 1
ATOM 1355 N N . ARG A 1 173 ? 1.891 -9.001 -7.062 1.00 73.44 173 ARG A N 1
ATOM 1356 C CA . ARG A 1 173 ? 1.463 -10.417 -7.166 1.00 73.44 173 ARG A CA 1
ATOM 1357 C C . ARG A 1 173 ? 0.361 -10.663 -8.203 1.00 73.44 173 ARG A C 1
ATOM 1359 O O . ARG A 1 173 ? -0.533 -11.475 -7.978 1.00 73.44 173 ARG A O 1
ATOM 1366 N N . ASN A 1 174 ? 0.457 -9.994 -9.347 1.00 75.19 174 ASN A N 1
ATOM 1367 C CA . ASN A 1 174 ? -0.377 -10.260 -10.519 1.00 75.19 174 ASN A CA 1
ATOM 1368 C C . ASN A 1 174 ? 0.483 -10.814 -11.672 1.00 75.19 174 ASN A C 1
ATOM 1370 O O . ASN A 1 174 ? 1.641 -11.181 -11.482 1.00 75.19 174 ASN A O 1
ATOM 1374 N N . ARG A 1 175 ? -0.101 -10.906 -12.871 1.00 83.75 175 ARG A N 1
ATOM 1375 C CA . ARG A 1 175 ? 0.574 -11.331 -14.111 1.00 83.75 175 ARG A CA 1
ATOM 1376 C C . ARG A 1 175 ? 0.758 -10.161 -15.078 1.00 83.75 175 ARG A C 1
ATOM 1378 O O . ARG A 1 175 ? 0.554 -10.297 -16.280 1.00 83.75 175 ARG A O 1
ATOM 1385 N N . ILE A 1 176 ? 1.039 -8.969 -14.548 1.00 83.25 176 ILE A N 1
ATOM 1386 C CA . ILE A 1 176 ? 1.218 -7.773 -15.376 1.00 83.25 176 ILE A CA 1
ATOM 1387 C C . ILE A 1 176 ? 2.544 -7.913 -16.119 1.00 83.25 176 ILE A C 1
ATOM 1389 O O . ILE A 1 176 ? 3.592 -7.997 -15.484 1.00 83.25 176 ILE A O 1
ATOM 1393 N N . GLN A 1 177 ? 2.488 -7.939 -17.449 1.00 88.25 177 GLN A N 1
ATOM 1394 C CA . GLN A 1 177 ? 3.671 -8.051 -18.311 1.00 88.25 177 GLN A CA 1
ATOM 1395 C C . GLN A 1 177 ? 4.090 -6.711 -18.920 1.00 88.25 177 GLN A C 1
ATOM 1397 O O . GLN A 1 177 ? 5.281 -6.467 -19.129 1.00 88.25 177 GLN A O 1
ATOM 1402 N N . HIS A 1 178 ? 3.108 -5.840 -19.159 1.00 82.00 178 HIS A N 1
ATOM 1403 C CA . HIS A 1 178 ? 3.265 -4.545 -19.807 1.00 82.00 178 HIS A CA 1
ATOM 1404 C C . HIS A 1 178 ? 2.554 -3.461 -19.000 1.00 82.00 178 HIS A C 1
ATOM 1406 O O . HIS A 1 178 ? 1.503 -3.705 -18.403 1.00 82.00 178 HIS A O 1
ATOM 1412 N N . ILE A 1 179 ? 3.155 -2.275 -18.977 1.00 82.06 179 ILE A N 1
ATOM 1413 C CA . ILE A 1 179 ? 2.589 -1.063 -18.394 1.00 82.06 179 ILE A CA 1
ATOM 1414 C C . ILE A 1 179 ? 2.626 -0.017 -19.499 1.00 82.06 179 ILE A C 1
ATOM 1416 O O . ILE A 1 179 ? 3.711 0.383 -19.919 1.00 82.06 179 ILE A O 1
ATOM 1420 N N . ASP A 1 180 ? 1.453 0.389 -19.970 1.00 78.19 180 ASP A N 1
ATOM 1421 C CA . ASP A 1 180 ? 1.344 1.439 -20.978 1.00 78.19 180 ASP A CA 1
ATOM 1422 C C . ASP A 1 180 ? 1.760 2.790 -20.381 1.00 78.19 180 ASP A C 1
ATOM 1424 O O . ASP A 1 180 ? 1.536 3.062 -19.197 1.00 78.19 180 ASP A O 1
ATOM 1428 N N . SER A 1 181 ? 2.377 3.647 -21.195 1.00 78.44 181 SER A N 1
ATOM 1429 C CA . SER A 1 181 ? 2.988 4.899 -20.731 1.00 78.44 181 SER A CA 1
ATOM 1430 C C . SER A 1 181 ? 1.989 5.896 -20.129 1.00 78.44 181 SER A C 1
ATOM 1432 O O . SER A 1 181 ? 2.374 6.756 -19.343 1.00 78.44 181 SER A O 1
ATOM 1434 N N . ASP A 1 182 ? 0.709 5.793 -20.486 1.00 79.44 182 ASP A N 1
ATOM 1435 C CA . ASP A 1 182 ? -0.369 6.697 -20.080 1.00 79.44 182 ASP A CA 1
ATOM 1436 C C . ASP A 1 182 ? -1.266 6.131 -18.966 1.00 79.44 182 ASP A C 1
ATOM 1438 O O . ASP A 1 182 ? -2.122 6.848 -18.443 1.00 79.44 182 ASP A O 1
ATOM 1442 N N . VAL A 1 183 ? -1.053 4.885 -18.523 1.00 79.56 183 VAL A N 1
ATOM 1443 C CA . VAL A 1 183 ? -1.946 4.214 -17.558 1.00 79.56 183 VAL A CA 1
ATOM 1444 C C . VAL A 1 183 ? -2.048 4.948 -16.214 1.00 79.56 183 VAL A C 1
ATOM 1446 O O . VAL A 1 183 ? -3.054 4.845 -15.509 1.00 79.56 183 VAL A O 1
ATOM 1449 N N . PHE A 1 184 ? -1.023 5.725 -15.856 1.00 85.12 184 PHE A N 1
ATOM 1450 C CA . PHE A 1 184 ? -0.964 6.490 -14.611 1.00 85.12 184 PHE A CA 1
ATOM 1451 C C . PHE A 1 184 ? -1.238 7.994 -14.787 1.00 85.12 184 PHE A C 1
ATOM 1453 O O . PHE A 1 184 ? -1.138 8.737 -13.809 1.00 85.12 184 PHE A O 1
ATOM 1460 N N . GLN A 1 185 ? -1.610 8.457 -15.988 1.00 83.88 185 GLN A N 1
ATOM 1461 C CA . GLN A 1 185 ? -1.688 9.891 -16.319 1.00 83.88 185 GLN A CA 1
ATOM 1462 C C . GLN A 1 185 ? -2.624 10.700 -15.405 1.00 83.88 185 GLN A C 1
ATOM 1464 O O . GLN A 1 185 ? -2.346 11.850 -15.073 1.00 83.88 185 GLN A O 1
ATOM 1469 N N . ASP A 1 186 ? -3.721 10.090 -14.948 1.00 77.69 186 ASP A N 1
ATOM 1470 C CA . ASP A 1 186 ? -4.724 10.749 -14.107 1.00 77.69 186 ASP A CA 1
ATOM 1471 C C . ASP A 1 186 ? -4.451 10.610 -12.597 1.00 77.69 186 ASP A C 1
ATOM 1473 O O . ASP A 1 186 ? -5.190 11.164 -11.780 1.00 77.69 186 ASP A O 1
ATOM 1477 N N . MET A 1 187 ? -3.390 9.903 -12.192 1.00 82.38 187 MET A N 1
ATOM 1478 C CA . MET A 1 187 ? -3.079 9.593 -10.788 1.00 82.38 187 MET A CA 1
ATOM 1479 C C . MET A 1 187 ? -2.135 10.628 -10.152 1.00 82.38 187 MET A C 1
ATOM 1481 O O . MET A 1 187 ? -1.208 10.294 -9.418 1.00 82.38 187 MET A O 1
ATOM 1485 N N . ILE A 1 188 ? -2.394 11.915 -10.389 1.00 86.94 188 ILE A N 1
ATOM 1486 C CA . ILE A 1 188 ? -1.525 13.051 -10.012 1.00 86.94 188 ILE A CA 1
ATOM 1487 C C . ILE A 1 188 ? -1.271 13.223 -8.499 1.00 86.94 188 ILE A C 1
ATOM 1489 O O . ILE A 1 188 ? -0.484 14.076 -8.079 1.00 86.94 188 ILE A O 1
ATOM 1493 N N . HIS A 1 189 ? -1.980 12.480 -7.647 1.00 82.19 189 HIS A N 1
ATOM 1494 C CA . HIS A 1 189 ? -1.806 12.486 -6.191 1.00 82.19 189 HIS A CA 1
ATOM 1495 C C . HIS A 1 189 ? -1.272 11.164 -5.638 1.00 82.19 189 HIS A C 1
ATOM 1497 O O . HIS A 1 189 ? -1.254 10.994 -4.419 1.00 82.19 189 HIS A O 1
ATOM 1503 N N . LEU A 1 190 ? -0.818 10.258 -6.507 1.00 85.06 190 LEU A N 1
ATOM 1504 C CA . LEU A 1 190 ? -0.279 8.974 -6.093 1.00 85.06 190 LEU A CA 1
ATOM 1505 C C . LEU A 1 190 ? 1.032 9.171 -5.330 1.00 85.06 190 LEU A C 1
ATOM 1507 O O . LEU A 1 190 ? 1.970 9.778 -5.835 1.00 85.06 190 LEU A O 1
ATOM 1511 N N . GLU A 1 191 ? 1.081 8.640 -4.112 1.00 88.62 191 GLU A N 1
ATOM 1512 C CA . GLU A 1 191 ? 2.221 8.694 -3.196 1.00 88.62 191 GLU A CA 1
ATOM 1513 C C . GLU A 1 191 ? 2.983 7.362 -3.182 1.00 88.62 191 GLU A C 1
ATOM 1515 O O . GLU A 1 191 ? 4.200 7.343 -2.990 1.00 88.62 191 GLU A O 1
ATOM 1520 N N . GLN A 1 192 ? 2.301 6.225 -3.376 1.00 86.75 192 GLN A N 1
ATOM 1521 C CA . GLN A 1 192 ? 2.953 4.912 -3.391 1.00 86.75 192 GLN A CA 1
ATOM 1522 C C . GLN A 1 192 ? 2.365 3.970 -4.441 1.00 86.75 192 GLN A C 1
ATOM 1524 O O . GLN A 1 192 ? 1.149 3.781 -4.515 1.00 86.75 192 GLN A O 1
ATOM 1529 N N . LEU A 1 193 ? 3.257 3.320 -5.187 1.00 90.88 193 LEU A N 1
ATOM 1530 C CA . LEU A 1 193 ? 2.930 2.384 -6.255 1.00 90.88 193 LEU A CA 1
ATOM 1531 C C . LEU A 1 193 ? 3.624 1.039 -6.022 1.00 90.88 193 LEU A C 1
ATOM 1533 O O . LEU A 1 193 ? 4.854 0.950 -5.944 1.00 90.88 193 LEU A O 1
ATOM 1537 N N . TYR A 1 194 ? 2.820 -0.019 -5.919 1.00 85.56 194 TYR A N 1
ATOM 1538 C CA . TYR A 1 194 ? 3.282 -1.381 -5.678 1.00 85.56 194 TYR A CA 1
ATOM 1539 C C . TYR A 1 194 ? 3.057 -2.254 -6.913 1.00 85.56 194 TYR A C 1
ATOM 1541 O O . TYR A 1 194 ? 1.940 -2.686 -7.164 1.00 85.56 194 TYR A O 1
ATOM 1549 N N . LEU A 1 195 ? 4.130 -2.562 -7.639 1.00 91.06 195 LEU A N 1
ATOM 1550 C CA . LEU A 1 195 ? 4.146 -3.389 -8.856 1.00 91.06 195 LEU A CA 1
ATOM 1551 C C . LEU A 1 195 ? 5.020 -4.648 -8.712 1.00 91.06 195 LEU A C 1
ATOM 1553 O O . LEU A 1 195 ? 5.275 -5.358 -9.682 1.00 91.06 195 LEU A O 1
ATOM 1557 N N . HIS A 1 196 ? 5.505 -4.932 -7.506 1.00 90.88 196 HIS A N 1
ATOM 1558 C CA . HIS A 1 196 ? 6.414 -6.042 -7.248 1.00 90.88 196 HIS A CA 1
ATOM 1559 C C . HIS A 1 196 ? 5.750 -7.414 -7.437 1.00 90.88 196 HIS A C 1
ATOM 1561 O O . HIS A 1 196 ? 4.534 -7.540 -7.319 1.00 90.88 196 HIS A O 1
ATOM 1567 N N . ALA A 1 197 ? 6.545 -8.456 -7.688 1.00 84.12 197 ALA A N 1
ATOM 1568 C CA . ALA A 1 197 ? 6.033 -9.804 -7.953 1.00 84.12 197 ALA A CA 1
ATOM 1569 C C . ALA A 1 197 ? 5.033 -9.843 -9.126 1.00 84.12 197 ALA A C 1
ATOM 1571 O O . ALA A 1 197 ? 3.947 -10.394 -8.993 1.00 84.12 197 ALA A O 1
ATOM 1572 N N . ASN A 1 198 ? 5.399 -9.226 -10.248 1.00 89.81 198 ASN A N 1
ATOM 1573 C CA . ASN A 1 198 ? 4.691 -9.325 -11.525 1.00 89.81 198 ASN A CA 1
ATOM 1574 C C . ASN A 1 198 ? 5.636 -9.917 -12.587 1.00 89.81 198 ASN A C 1
ATOM 1576 O O . ASN A 1 198 ? 6.720 -10.405 -12.267 1.00 89.81 198 ASN A O 1
ATOM 1580 N N . GLU A 1 199 ? 5.226 -9.872 -13.852 1.00 93.69 199 GLU A N 1
ATOM 1581 C CA . GLU A 1 199 ? 5.982 -10.380 -14.994 1.00 93.69 199 GLU A CA 1
ATOM 1582 C C . GLU A 1 199 ? 6.473 -9.221 -15.883 1.00 93.69 199 GLU A C 1
ATOM 1584 O O . GLU A 1 199 ? 6.547 -9.353 -17.100 1.00 93.69 199 GLU A O 1
ATOM 1589 N N . ILE A 1 200 ? 6.773 -8.051 -15.306 1.00 94.94 200 ILE A N 1
ATOM 1590 C CA . ILE A 1 200 ? 7.096 -6.843 -16.081 1.00 94.94 200 ILE A CA 1
ATOM 1591 C C . ILE A 1 200 ? 8.496 -6.973 -16.682 1.00 94.94 200 ILE A C 1
ATOM 1593 O O . ILE A 1 200 ? 9.478 -7.136 -15.954 1.00 94.94 200 ILE A O 1
ATOM 1597 N N . HIS A 1 201 ? 8.594 -6.854 -18.006 1.00 92.44 201 HIS A N 1
ATOM 1598 C CA . HIS A 1 201 ? 9.856 -7.010 -18.743 1.00 92.44 201 HIS A CA 1
ATOM 1599 C C . HIS A 1 201 ? 10.544 -5.680 -19.065 1.00 92.44 201 HIS A C 1
ATOM 1601 O O . HIS A 1 201 ? 11.774 -5.620 -19.155 1.00 92.44 201 HIS A O 1
ATOM 1607 N N . GLN A 1 202 ? 9.760 -4.612 -19.223 1.00 88.81 202 GLN A N 1
ATOM 1608 C CA . GLN A 1 202 ? 10.248 -3.282 -19.571 1.00 88.81 202 GLN A CA 1
ATOM 1609 C C . GLN A 1 202 ? 9.395 -2.186 -18.933 1.00 88.81 202 GLN A C 1
ATOM 1611 O O . GLN A 1 202 ? 8.223 -2.397 -18.626 1.00 88.81 202 GLN A O 1
ATOM 1616 N N . ILE A 1 203 ? 10.008 -1.018 -18.745 1.00 88.44 203 ILE A N 1
ATOM 1617 C CA . ILE A 1 203 ? 9.333 0.220 -18.355 1.00 88.44 203 ILE A CA 1
ATOM 1618 C C . ILE A 1 203 ? 9.532 1.186 -19.511 1.00 88.44 203 ILE A C 1
ATOM 1620 O O . ILE A 1 203 ? 10.671 1.576 -19.786 1.00 88.44 203 ILE A O 1
ATOM 1624 N N . GLU A 1 204 ? 8.443 1.565 -20.172 1.00 86.69 204 GLU A N 1
ATOM 1625 C CA . GLU A 1 204 ? 8.509 2.554 -21.242 1.00 86.69 204 GLU A CA 1
ATOM 1626 C C . GLU A 1 204 ? 8.985 3.907 -20.684 1.00 86.69 204 GLU A C 1
ATOM 1628 O O . GLU A 1 204 ? 8.704 4.241 -19.520 1.00 86.69 204 GLU A O 1
ATOM 1633 N N . PRO A 1 205 ? 9.720 4.709 -21.470 1.00 86.19 205 PRO A N 1
ATOM 1634 C CA . PRO A 1 205 ? 10.024 6.083 -21.097 1.00 86.19 205 PRO A CA 1
ATOM 1635 C C . PRO A 1 205 ? 8.752 6.835 -20.692 1.00 86.19 205 PRO A C 1
ATOM 1637 O O . PRO A 1 205 ? 7.681 6.608 -21.245 1.00 86.19 205 PRO A O 1
ATOM 1640 N N . GLU A 1 206 ? 8.867 7.723 -19.707 1.00 87.81 206 GLU A N 1
ATOM 1641 C CA . GLU A 1 206 ? 7.767 8.600 -19.276 1.00 87.81 206 GLU A CA 1
ATOM 1642 C C . GLU A 1 206 ? 6.535 7.905 -18.664 1.00 87.81 206 GLU A C 1
ATOM 1644 O O . GLU A 1 206 ? 5.606 8.604 -18.266 1.00 87.81 206 GLU A O 1
ATOM 1649 N N . THR A 1 207 ? 6.565 6.582 -18.449 1.00 88.44 207 THR A N 1
ATOM 1650 C CA . THR A 1 207 ? 5.492 5.822 -17.765 1.00 88.44 207 THR A CA 1
ATOM 1651 C C . THR A 1 207 ? 5.060 6.450 -16.434 1.00 88.44 207 THR A C 1
ATOM 1653 O O . THR A 1 207 ? 3.893 6.393 -16.053 1.00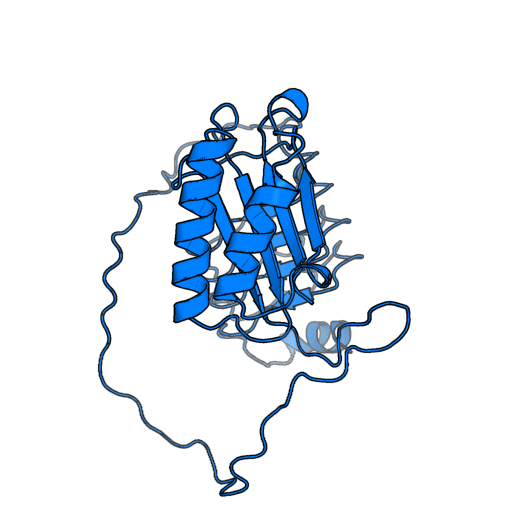 88.44 207 THR A O 1
ATOM 1656 N N . PHE A 1 208 ? 5.994 7.065 -15.702 1.00 92.69 208 PHE A N 1
ATOM 1657 C CA . PHE A 1 208 ? 5.723 7.697 -14.406 1.00 92.69 208 PHE A CA 1
ATOM 1658 C C . PHE A 1 208 ? 5.762 9.234 -14.438 1.00 92.69 208 PHE A C 1
ATOM 1660 O O . PHE A 1 208 ? 5.743 9.871 -13.385 1.00 92.69 208 PHE A O 1
ATOM 1667 N N . SER A 1 209 ? 5.800 9.842 -15.627 1.00 91.81 209 SER A N 1
ATOM 1668 C CA . SER A 1 209 ? 5.989 11.291 -15.811 1.00 91.81 209 SER A CA 1
ATOM 1669 C C . SER A 1 209 ? 4.909 12.153 -15.157 1.00 91.81 209 SER A C 1
ATOM 1671 O O . SER A 1 209 ? 5.186 13.273 -14.731 1.00 91.81 209 SER A O 1
ATOM 1673 N N . HIS A 1 210 ? 3.698 11.616 -15.011 1.00 89.56 210 HIS A N 1
ATOM 1674 C CA . HIS A 1 210 ? 2.546 12.303 -14.426 1.00 89.56 210 HIS A CA 1
ATOM 1675 C C . HIS A 1 210 ? 2.362 12.053 -12.921 1.00 89.56 210 HIS A C 1
ATOM 1677 O O . HIS A 1 210 ? 1.304 12.363 -12.369 1.00 89.56 210 HIS A O 1
ATOM 1683 N N . LEU A 1 211 ? 3.378 11.517 -12.235 1.00 92.94 211 LEU A N 1
ATOM 1684 C CA . LEU A 1 211 ? 3.318 11.157 -10.815 1.00 92.94 211 LEU A CA 1
ATOM 1685 C C . LEU A 1 211 ? 4.217 12.044 -9.926 1.00 92.94 211 LEU A C 1
ATOM 1687 O O . LEU A 1 211 ? 5.080 11.523 -9.214 1.00 92.94 211 LEU A O 1
ATOM 1691 N N . PRO A 1 212 ? 4.002 13.376 -9.876 1.00 93.12 212 PRO A N 1
ATOM 1692 C CA . PRO A 1 212 ? 4.903 14.298 -9.178 1.00 93.12 212 PRO A CA 1
ATOM 1693 C C . PRO A 1 212 ? 4.935 14.084 -7.659 1.00 93.12 212 PRO A C 1
ATOM 1695 O O . PRO A 1 212 ? 5.862 14.530 -6.991 1.00 93.12 212 PRO A O 1
ATOM 1698 N N . ARG A 1 213 ? 3.924 13.417 -7.088 1.00 92.94 213 ARG A N 1
ATOM 1699 C CA . ARG A 1 213 ? 3.816 13.137 -5.647 1.00 92.94 213 ARG A CA 1
ATOM 1700 C C . ARG A 1 213 ? 4.317 11.752 -5.241 1.00 92.94 213 ARG A C 1
ATOM 1702 O O . ARG A 1 213 ? 4.254 11.428 -4.058 1.00 92.94 213 ARG A O 1
ATOM 1709 N N . LEU A 1 214 ? 4.807 10.941 -6.178 1.00 96.19 214 LEU A N 1
ATOM 1710 C CA . LEU A 1 214 ? 5.177 9.565 -5.874 1.00 96.19 214 LEU A CA 1
ATOM 1711 C C . LEU A 1 214 ? 6.438 9.519 -5.010 1.00 96.19 214 LEU A C 1
ATOM 1713 O O . LEU A 1 214 ? 7.514 9.930 -5.427 1.00 96.19 214 LEU A O 1
ATOM 1717 N N . GLU A 1 215 ? 6.303 8.961 -3.812 1.00 94.31 215 GLU A N 1
ATOM 1718 C CA . GLU A 1 215 ? 7.384 8.818 -2.841 1.00 94.31 215 GLU A CA 1
ATOM 1719 C C . GLU A 1 215 ? 7.995 7.417 -2.846 1.00 94.31 215 GLU A C 1
ATOM 1721 O O . GLU A 1 215 ? 9.173 7.247 -2.518 1.00 94.31 215 GLU A O 1
ATOM 1726 N N . ARG A 1 216 ? 7.192 6.389 -3.150 1.00 94.06 216 ARG A N 1
ATOM 1727 C CA . ARG A 1 216 ? 7.613 4.982 -3.067 1.00 94.06 216 ARG A CA 1
ATOM 1728 C C . ARG A 1 216 ? 7.183 4.203 -4.302 1.00 94.06 216 ARG A C 1
ATOM 1730 O O . ARG A 1 216 ? 5.992 4.095 -4.582 1.00 94.06 216 ARG A O 1
ATOM 1737 N N . LEU A 1 217 ? 8.154 3.595 -4.974 1.00 96.50 217 LEU A N 1
ATOM 1738 C CA . LEU A 1 217 ? 7.952 2.742 -6.139 1.00 96.50 217 LEU A CA 1
ATOM 1739 C C . LEU A 1 217 ? 8.573 1.363 -5.898 1.00 96.50 217 LEU A C 1
ATOM 1741 O O . LEU A 1 217 ? 9.784 1.221 -5.708 1.00 96.50 217 LEU A O 1
ATOM 1745 N N . TYR A 1 218 ? 7.731 0.331 -5.907 1.00 94.12 218 TYR A N 1
ATOM 1746 C CA . TYR A 1 218 ? 8.148 -1.054 -5.700 1.00 94.12 218 TYR A CA 1
ATOM 1747 C C . TYR A 1 218 ? 8.006 -1.861 -6.989 1.00 94.12 218 TYR A C 1
ATOM 1749 O O . TYR A 1 218 ? 6.897 -2.225 -7.361 1.00 94.12 218 TYR A O 1
ATOM 1757 N N . LEU A 1 219 ? 9.133 -2.190 -7.616 1.00 96.44 219 LEU A N 1
ATOM 1758 C CA . LEU A 1 219 ? 9.242 -2.966 -8.860 1.00 96.44 219 LEU A CA 1
ATOM 1759 C C . LEU A 1 219 ? 10.053 -4.264 -8.687 1.00 96.44 219 LEU A C 1
ATOM 1761 O O . LEU A 1 219 ? 10.318 -4.966 -9.659 1.00 96.44 219 LEU A O 1
ATOM 1765 N N . HIS A 1 220 ? 10.462 -4.591 -7.462 1.00 96.94 220 HIS A N 1
ATOM 1766 C CA . HIS A 1 220 ? 11.236 -5.793 -7.165 1.00 96.94 220 HIS A CA 1
ATOM 1767 C C . HIS A 1 220 ? 10.494 -7.083 -7.540 1.00 96.94 220 HIS A C 1
ATOM 1769 O O . HIS A 1 220 ? 9.265 -7.110 -7.577 1.00 96.94 220 HIS A O 1
ATOM 1775 N N . ASN A 1 221 ? 11.228 -8.165 -7.791 1.00 94.12 221 ASN A N 1
ATOM 1776 C CA . ASN A 1 221 ? 10.648 -9.449 -8.199 1.00 94.12 221 ASN A CA 1
ATOM 1777 C C . ASN A 1 221 ? 9.828 -9.330 -9.505 1.00 94.12 221 ASN A C 1
ATOM 1779 O O . ASN A 1 221 ? 8.648 -9.664 -9.535 1.00 94.12 221 ASN A O 1
ATOM 1783 N N . ASN A 1 222 ? 10.451 -8.786 -10.550 1.00 97.06 222 ASN A N 1
ATOM 1784 C CA . ASN A 1 222 ? 9.930 -8.696 -11.921 1.00 97.06 222 ASN A CA 1
ATOM 1785 C C . ASN A 1 222 ? 10.995 -9.236 -12.902 1.00 97.06 222 ASN A C 1
ATOM 1787 O O . ASN A 1 222 ? 11.995 -9.832 -12.491 1.00 97.06 222 ASN A O 1
ATOM 1791 N N . HIS A 1 223 ? 10.802 -9.039 -14.206 1.00 96.62 223 HIS A N 1
ATOM 1792 C CA . HIS A 1 223 ? 11.704 -9.508 -15.261 1.00 96.62 223 HIS A CA 1
ATOM 1793 C C . HIS A 1 223 ? 12.416 -8.362 -15.992 1.00 96.62 223 HIS A C 1
ATOM 1795 O O . HIS A 1 223 ? 12.836 -8.520 -17.141 1.00 96.62 223 HIS A O 1
ATOM 1801 N N . LEU A 1 224 ? 12.587 -7.213 -15.327 1.00 94.38 224 LEU A N 1
ATOM 1802 C CA . LEU A 1 224 ? 13.245 -6.048 -15.912 1.00 94.38 224 LEU A CA 1
ATOM 1803 C C . LEU A 1 224 ? 14.701 -6.377 -16.233 1.00 94.38 224 LEU A C 1
ATOM 1805 O O . LEU A 1 224 ? 15.467 -6.765 -15.350 1.00 94.38 224 LEU A O 1
ATOM 1809 N N . LYS A 1 225 ? 15.084 -6.188 -17.498 1.00 92.69 225 LYS A N 1
ATOM 1810 C CA . LYS A 1 225 ? 16.474 -6.356 -17.953 1.00 92.69 225 LYS A CA 1
ATOM 1811 C C . LYS A 1 225 ? 17.234 -5.044 -18.053 1.00 92.69 225 LYS A C 1
ATOM 1813 O O . LYS A 1 225 ? 18.444 -5.017 -17.864 1.00 92.69 225 LYS A O 1
ATOM 1818 N N . ARG A 1 226 ? 16.540 -3.959 -18.378 1.00 88.88 226 ARG A N 1
ATOM 1819 C CA . ARG A 1 226 ? 17.113 -2.627 -18.579 1.00 88.88 226 ARG A CA 1
ATOM 1820 C C . ARG A 1 226 ? 16.141 -1.577 -18.074 1.00 88.88 226 ARG A C 1
ATOM 1822 O O . ARG A 1 226 ? 14.940 -1.830 -18.002 1.00 88.88 226 ARG A O 1
ATOM 1829 N N . ILE A 1 227 ? 16.675 -0.403 -17.768 1.00 89.69 227 ILE A N 1
ATOM 1830 C CA . ILE A 1 227 ? 15.889 0.783 -17.445 1.00 89.69 227 ILE A CA 1
ATOM 1831 C C . ILE A 1 227 ? 16.278 1.862 -18.462 1.00 89.69 227 ILE A C 1
ATOM 1833 O O . ILE A 1 227 ? 17.389 2.397 -18.386 1.00 89.69 227 ILE A O 1
ATOM 1837 N N . PRO A 1 228 ? 15.416 2.138 -19.454 1.00 87.81 228 PRO A N 1
ATOM 1838 C CA . PRO A 1 228 ? 15.658 3.195 -20.425 1.00 87.81 228 PRO A CA 1
ATOM 1839 C C . PRO A 1 228 ? 15.868 4.568 -19.763 1.00 87.81 228 PRO A C 1
ATOM 1841 O O . PRO A 1 228 ? 15.231 4.876 -18.751 1.00 87.81 228 PRO A O 1
ATOM 1844 N N . PRO A 1 229 ? 16.725 5.435 -20.332 1.00 88.75 229 PRO A N 1
ATOM 1845 C CA . PRO A 1 229 ? 16.800 6.829 -19.915 1.00 88.75 229 PRO A CA 1
ATOM 1846 C C . PRO A 1 229 ? 15.415 7.482 -19.915 1.00 88.75 229 PRO A C 1
ATOM 1848 O O . PRO A 1 229 ? 14.644 7.329 -20.859 1.00 88.75 229 PRO A O 1
ATOM 1851 N N . GLY A 1 230 ? 15.097 8.212 -18.847 1.00 85.69 230 GLY A N 1
ATOM 1852 C CA . GLY A 1 230 ? 13.806 8.888 -18.714 1.00 85.69 230 GLY A CA 1
ATOM 1853 C C . GLY A 1 230 ? 12.659 8.018 -18.188 1.00 85.69 230 GLY A C 1
ATOM 1854 O O . GLY A 1 230 ? 11.581 8.559 -17.953 1.00 85.69 230 GLY A O 1
ATOM 1855 N N . SER A 1 231 ? 12.865 6.723 -17.901 1.00 87.88 231 SER A N 1
ATOM 1856 C CA . SER A 1 231 ? 11.830 5.889 -17.256 1.00 87.88 231 SER A CA 1
ATOM 1857 C C . SER A 1 231 ? 11.366 6.440 -15.903 1.00 87.88 231 SER A C 1
ATOM 1859 O O . SER A 1 231 ? 10.218 6.237 -15.531 1.00 87.88 231 SER A O 1
ATOM 1861 N N . PHE A 1 232 ? 12.227 7.164 -15.178 1.00 89.81 232 PHE A N 1
ATOM 1862 C CA . PHE A 1 232 ? 11.907 7.792 -13.885 1.00 89.81 232 PHE A CA 1
ATOM 1863 C C . PHE A 1 232 ? 11.739 9.315 -13.965 1.00 89.81 232 PHE A C 1
ATOM 1865 O O . PHE A 1 232 ? 11.765 10.005 -12.947 1.00 89.81 232 PHE A O 1
ATOM 1872 N N . ARG A 1 233 ? 11.570 9.864 -15.172 1.00 88.62 233 ARG A N 1
ATOM 1873 C CA . ARG A 1 233 ? 11.262 11.286 -15.353 1.00 88.62 233 ARG A CA 1
ATOM 1874 C C . ARG A 1 233 ? 9.950 11.626 -14.630 1.00 88.62 233 ARG A C 1
ATOM 1876 O O . ARG A 1 233 ? 9.026 10.823 -14.651 1.00 88.62 233 ARG A O 1
ATOM 1883 N N . GLY A 1 234 ? 9.879 12.798 -13.996 1.00 86.44 234 GLY A N 1
ATOM 1884 C CA . GLY A 1 234 ? 8.698 13.267 -13.249 1.00 86.44 234 GLY A CA 1
ATOM 1885 C C . GLY A 1 234 ? 8.595 12.758 -11.804 1.00 86.44 234 GLY A C 1
ATOM 1886 O O . GLY A 1 234 ? 7.755 13.237 -11.048 1.00 86.44 234 GLY A O 1
ATOM 1887 N N . LEU A 1 235 ? 9.478 11.847 -11.381 1.00 92.44 235 LEU A N 1
ATOM 1888 C CA . LEU A 1 235 ? 9.514 11.299 -10.021 1.00 92.44 235 LEU A CA 1
ATOM 1889 C C . LEU A 1 235 ? 10.313 12.177 -9.038 1.00 92.44 235 LEU A C 1
ATOM 1891 O O . LEU A 1 235 ? 11.202 11.700 -8.338 1.00 92.44 235 LEU A O 1
ATOM 1895 N N . GLU A 1 236 ? 9.991 13.470 -8.977 1.00 88.81 236 GLU A N 1
ATOM 1896 C CA . GLU A 1 236 ? 10.741 14.484 -8.209 1.00 88.81 236 GLU A CA 1
ATOM 1897 C C . GLU A 1 236 ? 10.747 14.237 -6.691 1.00 88.81 236 GLU A C 1
ATOM 1899 O O . GLU A 1 236 ? 11.686 14.620 -5.997 1.00 88.81 236 GLU A O 1
ATOM 1904 N N . ASN A 1 237 ? 9.710 13.577 -6.168 1.00 93.81 237 ASN A N 1
ATOM 1905 C CA . ASN A 1 237 ? 9.551 13.294 -4.739 1.00 93.81 237 ASN A CA 1
ATOM 1906 C C . ASN A 1 237 ? 9.903 11.850 -4.353 1.00 93.81 237 ASN A C 1
ATOM 1908 O O . ASN A 1 237 ? 9.620 11.429 -3.226 1.00 93.81 237 ASN A O 1
ATOM 1912 N N . LEU A 1 238 ? 10.515 11.077 -5.254 1.00 94.38 238 LEU A N 1
ATOM 1913 C CA . LEU A 1 238 ? 10.787 9.666 -5.009 1.00 94.38 238 LEU A CA 1
ATOM 1914 C C . LEU A 1 238 ? 11.867 9.490 -3.940 1.00 94.38 238 LEU A C 1
ATOM 1916 O O . LEU A 1 238 ? 13.017 9.881 -4.103 1.00 94.38 238 LEU A O 1
ATOM 1920 N N . ARG A 1 239 ? 11.488 8.845 -2.836 1.00 91.50 239 ARG A N 1
ATOM 1921 C CA . ARG A 1 239 ? 12.361 8.572 -1.683 1.00 91.50 239 ARG A CA 1
ATOM 1922 C C . ARG A 1 239 ? 12.759 7.108 -1.586 1.00 91.50 239 ARG A C 1
ATOM 1924 O O . ARG A 1 239 ? 13.740 6.776 -0.927 1.00 91.50 239 ARG A O 1
ATOM 1931 N N . LYS A 1 240 ? 11.968 6.211 -2.178 1.00 92.50 240 LYS A N 1
ATOM 1932 C CA . LYS A 1 240 ? 12.208 4.770 -2.117 1.00 92.50 240 LYS A CA 1
ATOM 1933 C C . LYS A 1 240 ? 11.909 4.114 -3.452 1.00 92.50 240 LYS A C 1
ATOM 1935 O O . LYS A 1 240 ? 10.759 4.065 -3.881 1.00 92.50 240 LYS A O 1
ATOM 1940 N N . LEU A 1 241 ? 12.942 3.531 -4.043 1.00 94.75 241 LEU A N 1
ATOM 1941 C CA . LEU A 1 241 ? 12.859 2.714 -5.243 1.00 94.75 241 LEU A CA 1
ATOM 1942 C C . LEU A 1 241 ? 13.365 1.309 -4.913 1.00 94.75 241 LEU A C 1
ATOM 1944 O O . LEU A 1 241 ? 14.490 1.151 -4.445 1.00 94.75 241 LEU A O 1
ATOM 1948 N N . ARG A 1 242 ? 12.537 0.284 -5.134 1.00 93.94 242 ARG A N 1
ATOM 1949 C CA . ARG A 1 242 ? 12.961 -1.121 -5.018 1.00 93.94 242 ARG A CA 1
ATOM 1950 C C . ARG A 1 242 ? 12.933 -1.798 -6.372 1.00 93.94 242 ARG A C 1
ATOM 1952 O O . ARG A 1 242 ? 11.856 -1.981 -6.931 1.00 93.94 242 ARG A O 1
ATOM 1959 N N . LEU A 1 243 ? 14.108 -2.200 -6.841 1.00 94.38 243 LEU A N 1
ATOM 1960 C CA . LEU A 1 243 ? 14.328 -2.888 -8.116 1.00 94.38 243 LEU A CA 1
ATOM 1961 C C . LEU A 1 243 ? 15.025 -4.242 -7.944 1.00 94.38 243 LEU A C 1
ATOM 1963 O O . LEU A 1 243 ? 15.301 -4.913 -8.934 1.00 94.38 243 LEU A O 1
ATOM 1967 N N . ASP A 1 244 ? 15.313 -4.652 -6.709 1.00 92.88 244 ASP A N 1
ATOM 1968 C CA . ASP A 1 244 ? 15.964 -5.925 -6.413 1.00 92.88 244 ASP A CA 1
ATOM 1969 C C . ASP A 1 244 ? 15.175 -7.126 -6.962 1.00 92.88 244 ASP A C 1
ATOM 1971 O O . ASP A 1 244 ? 13.979 -7.038 -7.232 1.00 92.88 244 ASP A O 1
ATOM 1975 N N . SER A 1 245 ? 15.833 -8.269 -7.149 1.00 95.44 245 SER A N 1
ATOM 1976 C CA . SER A 1 245 ? 15.197 -9.454 -7.752 1.00 95.44 245 SER A CA 1
ATOM 1977 C C . SER A 1 245 ? 14.605 -9.177 -9.149 1.00 95.44 245 SER A C 1
ATOM 1979 O O . SER A 1 245 ? 13.508 -9.618 -9.472 1.00 95.44 245 SER A O 1
ATOM 1981 N N . ASN A 1 246 ? 15.327 -8.413 -9.969 1.00 95.75 246 ASN A N 1
ATOM 1982 C CA . ASN A 1 246 ? 15.113 -8.285 -11.411 1.00 95.75 246 ASN A CA 1
ATOM 1983 C C . ASN A 1 246 ? 16.356 -8.792 -12.156 1.00 95.75 246 ASN A C 1
ATOM 1985 O O . ASN A 1 246 ? 17.422 -8.949 -11.562 1.00 95.75 246 ASN A O 1
ATOM 1989 N N . ALA A 1 247 ? 16.240 -9.008 -13.464 1.00 94.12 247 ALA A N 1
ATOM 1990 C CA . ALA A 1 247 ? 17.333 -9.472 -14.318 1.00 94.12 247 ALA A CA 1
ATOM 1991 C C . ALA A 1 247 ? 18.153 -8.308 -14.913 1.00 94.12 247 ALA A C 1
ATOM 1993 O O . ALA A 1 247 ? 18.517 -8.348 -16.090 1.00 94.12 247 ALA A O 1
ATOM 1994 N N . LEU A 1 248 ? 18.402 -7.255 -14.121 1.00 91.94 248 LEU A N 1
ATOM 1995 C CA . LEU A 1 248 ? 19.023 -6.019 -14.603 1.00 91.94 248 LEU A CA 1
ATOM 1996 C C . LEU A 1 248 ? 20.442 -6.275 -15.126 1.00 91.94 248 LEU A C 1
ATOM 1998 O O . LEU A 1 248 ? 21.302 -6.794 -14.415 1.00 91.94 248 LEU A O 1
ATOM 2002 N N . ILE A 1 249 ? 20.679 -5.876 -16.372 1.00 90.75 249 ILE A N 1
ATOM 2003 C CA . ILE A 1 249 ? 21.968 -5.975 -17.049 1.00 90.75 249 ILE A CA 1
ATOM 2004 C C . ILE A 1 249 ? 22.745 -4.686 -16.791 1.00 90.75 249 ILE A C 1
ATOM 2006 O O . ILE A 1 249 ? 22.312 -3.600 -17.174 1.00 90.75 249 ILE A O 1
ATOM 2010 N N . CYS A 1 250 ? 23.915 -4.811 -16.172 1.00 84.94 250 CYS A N 1
ATOM 2011 C CA . CYS A 1 250 ? 24.844 -3.703 -15.985 1.00 84.94 250 CYS A CA 1
ATOM 2012 C C . CYS A 1 250 ? 25.722 -3.550 -17.235 1.00 84.94 250 CYS A C 1
ATOM 2014 O O . CYS A 1 250 ? 26.762 -4.193 -17.350 1.00 84.94 250 CYS A O 1
ATOM 2016 N N . ASP A 1 251 ? 25.293 -2.711 -18.176 1.00 88.06 251 ASP A N 1
ATOM 2017 C CA . ASP A 1 251 ? 26.076 -2.311 -19.349 1.00 88.06 251 ASP A CA 1
ATOM 2018 C C . ASP A 1 251 ? 26.150 -0.772 -19.463 1.00 88.06 251 ASP A C 1
ATOM 2020 O O . ASP A 1 251 ? 25.612 -0.037 -18.628 1.00 88.06 251 ASP A O 1
ATOM 2024 N N . CYS A 1 252 ? 26.822 -0.258 -20.497 1.00 88.81 252 CYS A N 1
ATOM 2025 C CA . CYS A 1 252 ? 26.971 1.187 -20.709 1.00 88.81 252 CYS A CA 1
ATOM 2026 C C . CYS A 1 252 ? 25.628 1.928 -20.848 1.00 88.81 252 CYS A C 1
ATOM 2028 O O . CYS A 1 252 ? 25.573 3.131 -20.592 1.00 88.81 252 CYS A O 1
ATOM 2030 N N . SER A 1 253 ? 24.540 1.236 -21.212 1.00 85.62 253 SER A N 1
ATOM 2031 C CA . SER A 1 253 ? 23.209 1.845 -21.316 1.00 85.62 253 SER A CA 1
ATOM 2032 C C . SER A 1 253 ? 22.605 2.196 -19.953 1.00 85.62 253 SER A C 1
ATOM 2034 O O . SER A 1 253 ? 21.720 3.043 -19.886 1.00 85.62 253 SER A O 1
ATOM 2036 N N . MET A 1 254 ? 23.120 1.625 -18.858 1.00 86.88 254 MET A N 1
ATOM 2037 C CA . MET A 1 254 ? 22.671 1.892 -17.486 1.00 86.88 254 MET A CA 1
ATOM 2038 C C . MET A 1 254 ? 23.478 2.988 -16.773 1.00 86.88 254 MET A C 1
ATOM 2040 O O . MET A 1 254 ? 23.193 3.308 -15.619 1.00 86.88 254 MET A O 1
ATOM 2044 N N . LEU A 1 255 ? 24.464 3.607 -17.435 1.00 87.69 255 LEU A N 1
ATOM 2045 C CA . LEU A 1 255 ? 25.335 4.607 -16.802 1.00 87.69 255 LEU A CA 1
ATOM 2046 C C . LEU A 1 255 ? 24.558 5.825 -16.276 1.00 87.69 255 LEU A C 1
ATOM 2048 O O . LEU A 1 255 ? 24.887 6.365 -15.221 1.00 87.69 255 LEU A O 1
ATOM 2052 N N . TRP A 1 256 ? 23.507 6.243 -16.987 1.00 88.12 256 TRP A N 1
ATOM 2053 C CA . TRP A 1 256 ? 22.631 7.332 -16.544 1.00 88.12 256 TRP A CA 1
ATOM 2054 C C . TRP A 1 256 ? 21.941 6.997 -15.215 1.00 88.12 256 TRP A C 1
ATOM 2056 O O . TRP A 1 256 ? 21.796 7.867 -14.364 1.00 88.12 256 TRP A O 1
ATOM 2066 N N . PHE A 1 257 ? 21.543 5.736 -15.031 1.00 85.81 257 PHE A N 1
ATOM 2067 C CA . PHE A 1 257 ? 20.797 5.293 -13.863 1.00 85.81 257 PHE A CA 1
ATOM 2068 C C . PHE A 1 257 ? 21.697 5.265 -12.631 1.00 85.81 257 PHE A C 1
ATOM 2070 O O . PHE A 1 257 ? 21.294 5.705 -11.561 1.00 85.81 257 PHE A O 1
ATOM 2077 N N . VAL A 1 258 ? 22.954 4.846 -12.801 1.00 82.31 258 VAL A N 1
ATOM 2078 C CA . VAL A 1 258 ? 23.969 4.945 -11.742 1.00 82.31 258 VAL A CA 1
ATOM 2079 C C . VAL A 1 258 ? 24.175 6.402 -11.325 1.00 82.31 258 VAL A C 1
ATOM 2081 O O . VAL A 1 258 ? 24.163 6.687 -10.135 1.00 82.31 258 VAL A O 1
ATOM 2084 N N . ARG A 1 259 ? 24.281 7.328 -12.291 1.00 84.75 259 ARG A N 1
ATOM 2085 C CA . ARG A 1 259 ? 24.411 8.774 -12.019 1.00 84.75 259 ARG A CA 1
ATOM 2086 C C . ARG A 1 259 ? 23.184 9.389 -11.349 1.00 84.75 259 ARG A C 1
ATOM 2088 O O . ARG A 1 259 ? 23.306 10.398 -10.677 1.00 84.75 259 ARG A O 1
ATOM 2095 N N . MET A 1 260 ? 22.004 8.819 -11.574 1.00 82.56 260 MET A N 1
ATOM 2096 C CA . MET A 1 260 ? 20.765 9.256 -10.930 1.00 82.56 260 MET A CA 1
ATOM 2097 C C . MET A 1 260 ? 20.699 8.812 -9.459 1.00 82.56 260 MET A C 1
ATOM 2099 O O . MET A 1 260 ? 20.023 9.450 -8.660 1.00 82.56 260 MET A O 1
ATOM 2103 N N . LEU A 1 261 ? 21.355 7.700 -9.109 1.00 73.81 261 LEU A N 1
ATOM 2104 C CA . LEU A 1 261 ? 21.375 7.153 -7.748 1.00 73.81 261 LEU A CA 1
ATOM 2105 C C . LEU A 1 261 ? 22.504 7.719 -6.869 1.00 73.81 261 LEU A C 1
ATOM 2107 O O . LEU A 1 261 ? 22.440 7.546 -5.652 1.00 73.81 261 LEU A O 1
ATOM 2111 N N . SER A 1 262 ? 23.534 8.317 -7.477 1.00 64.81 262 SER A N 1
ATOM 2112 C CA . SER A 1 262 ? 24.691 8.943 -6.814 1.00 64.81 262 SER A CA 1
ATOM 2113 C C . SER A 1 262 ? 24.443 10.406 -6.482 1.00 64.81 262 SER A C 1
ATOM 2115 O O . SER A 1 262 ? 24.757 10.800 -5.340 1.00 64.81 262 SER A O 1
#

Secondary structure (DSSP, 8-state):
--EEEEEESS-GGGS-TTHHHHHHHHHHHHHT--GGG-EEEEE-S----BTTB-SS--EEEEEEESS---HHHHHHHHHHHHHHHHHHH---GGGEEEEEEE--GGG-EETTEE---S------------------------PPPP-------------SSTTTT--EEE--SS------TTTTTT-TT--EEE--SS------TTTTTT-TT--EEE--SS------TTTTTT-TT--EEE--SS----SGGGHHHHHHH-

Radius of gyration: 21.01 Å; chains: 1; bounding box: 52×44×52 Å

pLDDT: mean 76.22, std 23.33, range [24.7, 97.06]

InterPro domains:
  IPR001398 Macrophage migration inhibitory factor [PF01187] (2-115)
  IPR001611 Leucine-rich repeat [PF13855] (164-224)
  IPR001611 Leucine-rich repeat [PS51450] (165-186)
  IPR001611 Leucine-rich repeat [PS51450] (189-210)
  IPR001611 Leucine-rich repeat [PS51450] (213-234)
  IPR003591 Leucine-rich repeat, typical subtype [SM00369] (163-186)
  IPR003591 Leucine-rich repeat, typical subtype [SM00369] (187-210)
  IPR003591 Leucine-rich repeat, typical subtype [SM00369] (211-234)
  IPR050541 Leucine-rich repeat and transmembrane domain-containing protein [PTHR24369] (159-259)

Sequence (262 aa):
MPCLKILTNIPKSQIPRDFVDKIIPLLAKVLKKPE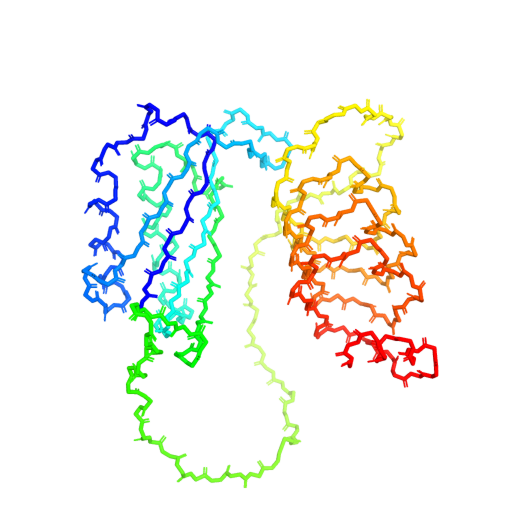NKFTCVISGDCYISFAGESKSPGATATLESIGNLGPNENRVIAKELSDFMEKEIGVNRDRFFLTFYDLSSYNVAKCGVTVEGASESQNNTKERRPLQQDLRHSARSVYPPAPFALLATQRQSAQGAAFRRLKYLYLYRNRIQHIDSDVFQDMIHLEQLYLHANEIHQIEPETFSHLPRLERLYLHNNHLKRIPPGSFRGLENLRKLRLDSNALICDCSMLWFVRMLS